Protein AF-0000000070043684 (afdb_homodimer)

Organism: NCBI:txid859350

InterPro domains:
  IPR001845 HTH ArsR-type DNA-binding domain [PF01022] (17-59)
  IPR011991 ArsR-like helix-turn-helix domain [cd00090] (8-65)
  IPR036388 Winged helix-like DNA-binding domain superfamily [G3DSA:1.10.10.10] (1-83)
  IPR036390 Winged helix DNA-binding domain superfamily [S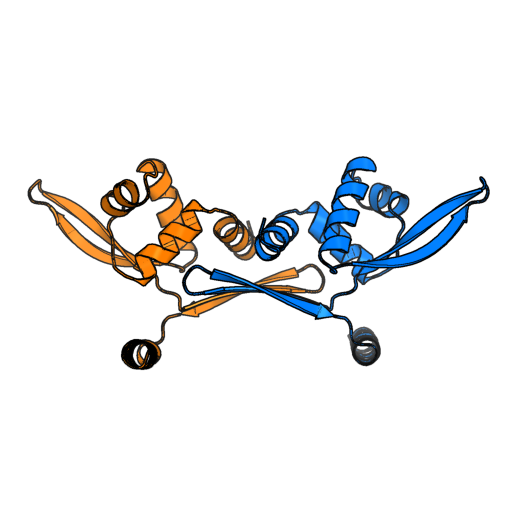SF46785] (1-75)

Foldseek 3Di:
DPLLVLVVVLVVDPLSVVLQVVLQPHKDWLVRSCVVVVNDSVVSVVSVVSCVVSVQKHWDDWDQDPVRDITTIMHGFFPDKDWDDDPRDIDIDTHGDDPVVVVVVVVVVVVD/DPLLVLVVVLVVDPLSVVLQVVLQPDKDWLVRSCVVVVNDSVVSVVSVVSCVVSVQKHWDDWDQDPVRDITTIMHGFFPDKDWDDDPRDIDIDTHGDDPVVVVVVVVVVVVD

Sequence (224 aa):
MEESEDIISVLSDEQSKEIIKVLSKTELTIQQMSNLLNIPQSTTYRKVRKLEELKIIKKTKVVRTLEGLDESYYKNWIYEIVVTFRDGVLSYTLEHVKMEDKIVRLWQKFSDMEESEDIISVLSDEQSKEIIKVLSKTELTIQQMSNLLNIPQSTTYRKVRKLEELKIIKKTKVVRTLEGLDESYYKNWIYEIVVTFRDGVLSYTLEHVKMEDKIVRLWQKFSD

pLDDT: mean 91.14, std 12.43, range [53.78, 98.75]

Nearest PDB structures (foldseek):
  2cwe-assembly1_A  TM=9.151E-01  e=3.295E-05  Pyrococcus horikoshii OT3
  2p4w-assembly1_A  TM=7.797E-01  e=1.422E-05  Pyrococcus furiosus
  4omz-assembly2_C  TM=8.179E-01  e=6.884E-04  Sinorhizobium fredii
  7p6f-assembly1_BBB  TM=8.700E-01  e=2.205E-03  Streptomyces griseus
  7p6f-assembly2_CCC-2  TM=8.454E-01  e=1.816E-03  Streptomyces griseus

Solvent-accessible surface area (backbone atoms only — not comparable to full-atom values): 12261 Å² total; per-residue (Å²): 131,59,71,44,57,52,49,48,52,41,73,66,30,67,66,50,42,49,51,48,37,54,23,66,78,42,69,40,32,59,65,54,47,12,65,75,68,71,40,60,56,71,59,37,46,55,49,49,51,52,37,38,74,69,59,41,27,42,79,76,51,74,46,70,44,96,86,69,45,78,43,56,27,30,26,43,40,48,54,32,42,39,37,38,39,41,91,69,40,73,42,68,48,76,40,56,64,48,77,71,49,53,56,52,50,57,48,48,62,72,68,106,130,59,70,43,59,53,51,48,53,42,73,66,29,66,67,50,42,49,51,48,37,54,22,65,76,41,70,42,31,57,65,56,48,13,65,74,67,69,40,59,56,70,57,37,46,54,48,51,51,52,37,36,76,71,58,42,27,40,79,75,49,74,46,70,45,96,87,70,46,78,40,56,27,30,26,44,39,48,54,33,42,40,37,35,40,40,90,69,39,72,41,66,47,76,40,56,64,47,77,70,51,53,55,52,51,56,49,49,57,68,68,99

Radius of gyration: 22.05 Å; Cα contacts (8 Å, |Δi|>4): 339; chains: 2; bounding box: 37×73×55 Å

Structure (mmCIF, N/CA/C/O backbone):
data_AF-0000000070043684-model_v1
#
loop_
_entity.id
_entity.type
_entity.pdbx_description
1 polymer 'Transcriptional regulator, ArsR family'
#
loop_
_atom_site.group_PDB
_atom_site.id
_atom_site.type_symbol
_atom_site.label_atom_id
_atom_site.label_alt_id
_atom_site.label_comp_id
_atom_site.label_asym_id
_atom_site.label_entity_id
_atom_site.label_seq_id
_atom_site.pdbx_PDB_ins_code
_atom_site.Cartn_x
_atom_site.Cartn_y
_atom_site.Cartn_z
_atom_site.occupancy
_atom_site.B_iso_or_equiv
_atom_site.auth_seq_id
_atom_site.auth_comp_id
_atom_site.auth_asym_id
_atom_site.auth_atom_id
_atom_site.pdbx_PDB_model_num
ATOM 1 N N . MET A 1 1 ? 14.828 0.345 -5.566 1 56.09 1 MET A N 1
ATOM 2 C CA . MET A 1 1 ? 13.539 0.464 -4.891 1 56.09 1 MET A CA 1
ATOM 3 C C . MET A 1 1 ? 13.492 -0.438 -3.66 1 56.09 1 MET A C 1
ATOM 5 O O . MET A 1 1 ? 14.07 -1.525 -3.658 1 56.09 1 MET A O 1
ATOM 9 N N . GLU A 1 2 ? 13.195 0.174 -2.498 1 78.5 2 GLU A N 1
ATOM 10 C CA . GLU A 1 2 ? 13.141 -0.636 -1.285 1 78.5 2 GLU A CA 1
ATOM 11 C C . GLU A 1 2 ? 12.008 -1.658 -1.357 1 78.5 2 GLU A C 1
ATOM 13 O O . GLU A 1 2 ? 10.969 -1.397 -1.965 1 78.5 2 GLU A O 1
ATOM 18 N N . GLU A 1 3 ? 12.258 -2.906 -1.077 1 86.94 3 GLU A N 1
ATOM 19 C CA . GLU A 1 3 ? 11.32 -4.02 -1.11 1 86.94 3 GLU A CA 1
ATOM 20 C C . GLU A 1 3 ? 9.938 -3.588 -0.619 1 86.94 3 GLU A C 1
ATOM 22 O O . GLU A 1 3 ? 8.914 -4.047 -1.135 1 86.94 3 GLU A O 1
ATOM 27 N N . SER A 1 4 ? 9.953 -2.709 0.224 1 89.31 4 SER A N 1
ATOM 28 C CA . SER A 1 4 ? 8.672 -2.264 0.765 1 89.31 4 SER A CA 1
ATOM 29 C C . SER A 1 4 ? 7.887 -1.457 -0.263 1 89.31 4 SER A C 1
ATOM 31 O O . SER A 1 4 ? 6.66 -1.555 -0.33 1 89.31 4 SER A O 1
ATOM 33 N N . GLU A 1 5 ? 8.578 -0.692 -1.025 1 91.69 5 GLU A N 1
ATOM 34 C CA . GLU A 1 5 ? 7.918 0.064 -2.084 1 91.69 5 GLU A CA 1
ATOM 35 C C . GLU A 1 5 ? 7.367 -0.864 -3.164 1 91.69 5 GLU A C 1
ATOM 37 O O . GLU A 1 5 ? 6.309 -0.597 -3.738 1 91.69 5 GLU A O 1
ATOM 42 N N . ASP A 1 6 ? 8.086 -1.904 -3.326 1 94.19 6 ASP A N 1
ATOM 43 C CA . ASP A 1 6 ? 7.641 -2.893 -4.301 1 94.19 6 ASP A CA 1
ATOM 44 C C . ASP A 1 6 ? 6.352 -3.572 -3.844 1 94.19 6 ASP A C 1
ATOM 46 O O . ASP A 1 6 ? 5.469 -3.857 -4.656 1 94.19 6 ASP A O 1
ATOM 50 N N . ILE A 1 7 ? 6.223 -3.758 -2.59 1 96.88 7 ILE A N 1
ATOM 51 C CA . ILE A 1 7 ? 5.035 -4.402 -2.035 1 96.88 7 ILE A CA 1
ATOM 52 C C . ILE A 1 7 ? 3.822 -3.494 -2.217 1 96.88 7 ILE A C 1
ATOM 54 O O . ILE A 1 7 ? 2.74 -3.959 -2.584 1 96.88 7 ILE A O 1
ATOM 58 N N . ILE A 1 8 ? 4.035 -2.242 -1.991 1 96.31 8 ILE A N 1
ATOM 59 C CA . ILE A 1 8 ? 2.955 -1.278 -2.172 1 96.31 8 ILE A CA 1
ATOM 60 C C . ILE A 1 8 ? 2.521 -1.259 -3.637 1 96.31 8 ILE A C 1
ATOM 62 O O . ILE A 1 8 ? 1.326 -1.182 -3.934 1 96.31 8 ILE A O 1
ATOM 66 N N . SER A 1 9 ? 3.477 -1.31 -4.465 1 95.06 9 SER A N 1
ATOM 67 C CA . SER A 1 9 ? 3.184 -1.345 -5.895 1 95.06 9 SER A CA 1
ATOM 68 C C . SER A 1 9 ? 2.328 -2.555 -6.254 1 95.06 9 SER A C 1
ATOM 70 O O . SER A 1 9 ? 1.386 -2.445 -7.039 1 95.06 9 SER A O 1
ATOM 72 N N . VAL A 1 10 ? 2.656 -3.625 -5.711 1 96.75 10 VAL A N 1
ATOM 73 C CA . VAL A 1 10 ? 1.92 -4.863 -5.941 1 96.75 10 VAL A CA 1
ATOM 74 C C . VAL A 1 10 ? 0.493 -4.723 -5.418 1 96.75 10 VAL A C 1
ATOM 76 O O . VAL A 1 10 ? -0.467 -5.07 -6.105 1 96.75 10 VAL A O 1
ATOM 79 N N . LEU A 1 11 ? 0.334 -4.156 -4.277 1 96.31 11 LEU A N 1
ATOM 80 C CA . LEU A 1 11 ? -0.967 -4.051 -3.627 1 96.31 11 LEU A CA 1
ATOM 81 C C . LEU A 1 11 ? -1.821 -2.977 -4.293 1 96.31 11 LEU A C 1
ATOM 83 O O . LEU A 1 11 ? -3.039 -2.941 -4.102 1 96.31 11 LEU A O 1
ATOM 87 N N . SER A 1 12 ? -1.194 -2.119 -5.027 1 95.06 12 SER A N 1
ATOM 88 C CA . SER A 1 12 ? -1.931 -1.091 -5.754 1 95.06 12 SER A CA 1
ATOM 89 C C . SER A 1 12 ? -2.352 -1.583 -7.133 1 95.06 12 SER A C 1
ATOM 91 O O . SER A 1 12 ? -3.127 -0.919 -7.824 1 95.06 12 SER A O 1
ATOM 93 N N . ASP A 1 13 ? -1.86 -2.693 -7.5 1 96.12 13 ASP A N 1
ATOM 94 C CA . ASP A 1 13 ? -2.111 -3.246 -8.828 1 96.12 13 ASP A CA 1
ATOM 95 C C . ASP A 1 13 ? -3.217 -4.301 -8.781 1 96.12 13 ASP A C 1
ATOM 97 O O . ASP A 1 13 ? -3.031 -5.379 -8.211 1 96.12 13 ASP A O 1
ATOM 101 N N . GLU A 1 14 ? -4.32 -3.98 -9.422 1 95.62 14 GLU A N 1
ATOM 102 C CA . GLU A 1 14 ? -5.48 -4.863 -9.391 1 95.62 14 GLU A CA 1
ATOM 103 C C . GLU A 1 14 ? -5.16 -6.227 -9.984 1 95.62 14 GLU A C 1
ATOM 105 O O . GLU A 1 14 ? -5.574 -7.258 -9.453 1 95.62 14 GLU A O 1
ATOM 110 N N . GLN A 1 15 ? -4.453 -6.227 -11.031 1 97.94 15 GLN A N 1
ATOM 111 C CA . GLN A 1 15 ? -4.102 -7.488 -11.672 1 97.94 15 GLN A CA 1
ATOM 112 C C . GLN A 1 15 ? -3.234 -8.352 -10.758 1 97.94 15 GLN A C 1
ATOM 114 O O . GLN A 1 15 ? -3.443 -9.562 -10.664 1 97.94 15 GLN A O 1
ATOM 119 N N . SER A 1 16 ? -2.244 -7.738 -10.086 1 97.88 16 SER A N 1
ATOM 120 C CA . SER A 1 16 ? -1.417 -8.461 -9.125 1 97.88 16 SER A CA 1
ATOM 121 C C . SER A 1 16 ? -2.264 -9.062 -8.008 1 97.88 16 SER A C 1
ATOM 123 O O . SER A 1 16 ? -2.08 -10.219 -7.633 1 97.88 16 SER A O 1
ATOM 125 N N . LYS A 1 17 ? -3.156 -8.281 -7.551 1 97.06 17 LYS A N 1
ATOM 126 C CA . LYS A 1 17 ? -4.031 -8.758 -6.48 1 97.06 17 LYS A CA 1
ATOM 127 C C . LYS A 1 17 ? -4.871 -9.945 -6.941 1 97.06 17 LYS A C 1
ATOM 129 O O . LYS A 1 17 ? -5.047 -10.906 -6.199 1 97.06 17 LYS A O 1
ATOM 134 N N . GLU A 1 18 ? -5.375 -9.852 -8.086 1 97.5 18 GLU A N 1
ATOM 135 C CA . GLU A 1 18 ? -6.184 -10.938 -8.633 1 97.5 18 GLU A CA 1
ATOM 136 C C . GLU A 1 18 ? -5.352 -12.203 -8.82 1 97.5 18 GLU A C 1
ATOM 138 O O . GLU A 1 18 ? -5.832 -13.305 -8.562 1 97.5 18 GLU A O 1
ATOM 143 N N . ILE A 1 19 ? -4.152 -12.016 -9.305 1 98.5 19 ILE A N 1
ATOM 144 C CA . ILE A 1 19 ? -3.258 -13.156 -9.484 1 98.5 19 ILE A CA 1
ATOM 145 C C . ILE A 1 19 ? -3.014 -13.836 -8.141 1 98.5 19 ILE A C 1
ATOM 147 O O . ILE A 1 19 ? -3.109 -15.062 -8.031 1 98.5 19 ILE A O 1
ATOM 151 N N . ILE A 1 20 ? -2.697 -13.078 -7.188 1 98 20 ILE A N 1
ATOM 152 C CA . ILE A 1 20 ? -2.467 -13.633 -5.859 1 98 20 ILE A CA 1
ATOM 153 C C . ILE A 1 20 ? -3.705 -14.398 -5.395 1 98 20 ILE A C 1
ATOM 155 O O . ILE A 1 20 ? -3.598 -15.508 -4.875 1 98 20 ILE A O 1
ATOM 159 N N . LYS A 1 21 ? -4.844 -13.789 -5.605 1 96.75 21 LYS A N 1
ATOM 160 C CA . LYS A 1 21 ? -6.109 -14.383 -5.176 1 96.75 21 LYS A CA 1
ATOM 161 C C . LYS A 1 21 ? -6.34 -15.734 -5.844 1 96.75 21 LYS A C 1
ATOM 163 O O . LYS A 1 21 ? -6.656 -16.719 -5.172 1 96.75 21 LYS A O 1
ATOM 168 N N . VAL A 1 22 ? -6.199 -15.82 -7.055 1 97 22 VAL A N 1
ATOM 169 C CA . VAL A 1 22 ? -6.473 -17.062 -7.777 1 97 22 VAL A CA 1
ATOM 170 C C . VAL A 1 22 ? -5.449 -18.125 -7.387 1 97 22 VAL A C 1
ATOM 172 O O . VAL A 1 22 ? -5.789 -19.297 -7.258 1 97 22 VAL A O 1
ATOM 175 N N . LEU A 1 23 ? -4.188 -17.75 -7.164 1 97.38 23 LEU A N 1
ATOM 176 C CA . LEU A 1 23 ? -3.135 -18.688 -6.809 1 97.38 23 LEU A CA 1
ATOM 177 C C . LEU A 1 23 ? -3.305 -19.188 -5.371 1 97.38 23 LEU A C 1
ATOM 179 O O . LEU A 1 23 ? -2.67 -20.156 -4.965 1 97.38 23 LEU A O 1
ATOM 183 N N . SER A 1 24 ? -4.078 -18.438 -4.582 1 94.56 24 SER A N 1
ATOM 184 C CA . SER A 1 24 ? -4.387 -18.891 -3.232 1 94.56 24 SER A CA 1
ATOM 185 C C . SER A 1 24 ? -5.297 -20.125 -3.26 1 94.56 24 SER A C 1
ATOM 187 O O . SER A 1 24 ? -5.336 -20.891 -2.299 1 94.56 24 SER A O 1
ATOM 189 N N . LYS A 1 25 ? -6 -20.312 -4.316 1 93.62 25 LYS A N 1
ATOM 190 C CA . LYS A 1 25 ? -6.965 -21.406 -4.43 1 93.62 25 LYS A CA 1
ATOM 191 C C . LYS A 1 25 ? -6.367 -22.578 -5.191 1 93.62 25 LYS A C 1
ATOM 193 O O . LYS A 1 25 ? -6.695 -23.734 -4.906 1 93.62 25 LYS A O 1
ATOM 198 N N . THR A 1 26 ? -5.555 -22.328 -6.184 1 95.5 26 THR A N 1
ATOM 199 C CA . THR A 1 26 ? -4.988 -23.375 -7.023 1 95.5 26 THR A CA 1
ATOM 200 C C . THR A 1 26 ? -3.656 -22.938 -7.617 1 95.5 26 THR A C 1
ATOM 202 O O . THR A 1 26 ? -3.301 -21.75 -7.547 1 95.5 26 THR A O 1
ATOM 205 N N . GLU A 1 27 ? -2.822 -23.906 -8 1 98.06 27 GLU A N 1
ATOM 206 C CA . GLU A 1 27 ? -1.614 -23.578 -8.75 1 98.06 27 GLU A CA 1
ATOM 207 C C . GLU A 1 27 ? -1.914 -23.406 -10.234 1 98.06 27 GLU A C 1
ATOM 209 O O . GLU A 1 27 ? -2.752 -24.109 -10.797 1 98.06 27 GLU A O 1
ATOM 214 N N . LEU A 1 28 ? -1.291 -22.484 -10.891 1 98.5 28 LEU A N 1
ATOM 215 C CA . LEU A 1 28 ? -1.545 -22.188 -12.297 1 98.5 28 LEU A CA 1
ATOM 216 C C . LEU A 1 28 ? -0.252 -21.812 -13.016 1 98.5 28 LEU A C 1
ATOM 218 O O . LEU A 1 28 ? 0.7 -21.344 -12.391 1 98.5 28 LEU A O 1
ATOM 222 N N . THR A 1 29 ? -0.22 -22.109 -14.336 1 98.5 29 THR A N 1
ATOM 223 C CA . THR A 1 29 ? 0.852 -21.609 -15.188 1 98.5 29 THR A CA 1
ATOM 224 C C . THR A 1 29 ? 0.585 -20.172 -15.602 1 98.5 29 THR A C 1
ATOM 226 O O . THR A 1 29 ? -0.519 -19.656 -15.406 1 98.5 29 THR A O 1
ATOM 229 N N . ILE A 1 30 ? 1.592 -19.547 -16.156 1 98.5 30 ILE A N 1
ATOM 230 C CA . ILE A 1 30 ? 1.449 -18.188 -16.672 1 98.5 30 ILE A CA 1
ATOM 231 C C . ILE A 1 30 ? 0.346 -18.156 -17.719 1 98.5 30 ILE A C 1
ATOM 233 O O . ILE A 1 30 ? -0.491 -17.25 -17.719 1 98.5 30 ILE A O 1
ATOM 237 N N . GLN A 1 31 ? 0.319 -19.141 -18.516 1 97.62 31 GLN A N 1
ATOM 238 C CA . GLN A 1 31 ? -0.679 -19.188 -19.594 1 97.62 31 GLN A CA 1
ATOM 239 C C . GLN A 1 31 ? -2.088 -19.312 -19.016 1 97.62 31 GLN A C 1
ATOM 241 O O . GLN A 1 31 ? -3.004 -18.625 -19.453 1 97.62 31 GLN A O 1
ATOM 246 N N . GLN A 1 32 ? -2.254 -20.141 -18.125 1 98.31 32 GLN A N 1
ATOM 247 C CA . GLN A 1 32 ? -3.555 -20.344 -17.484 1 98.31 32 GLN A CA 1
ATOM 248 C C . GLN A 1 32 ? -4.02 -19.078 -16.781 1 98.31 32 GLN A C 1
ATOM 250 O O . GLN A 1 32 ? -5.191 -18.703 -16.875 1 98.31 32 GLN A O 1
ATOM 255 N N . MET A 1 33 ? -3.121 -18.406 -16.094 1 98.62 33 MET A N 1
ATOM 256 C CA . MET A 1 33 ? -3.453 -17.141 -15.422 1 98.62 33 MET A CA 1
ATOM 257 C C . MET A 1 33 ? -3.869 -16.078 -16.438 1 98.62 33 MET A C 1
ATOM 259 O O . MET A 1 33 ? -4.859 -15.383 -16.234 1 98.62 33 MET A O 1
ATOM 263 N N . SER A 1 34 ? -3.098 -16.016 -17.453 1 98.75 34 SER A N 1
ATOM 264 C CA . SER A 1 34 ? -3.373 -15.047 -18.5 1 98.75 34 SER A CA 1
ATOM 265 C C . SER A 1 34 ? -4.781 -15.219 -19.062 1 98.75 34 SER A C 1
ATOM 267 O O . SER A 1 34 ? -5.539 -14.258 -19.172 1 98.75 34 SER A O 1
ATOM 269 N N . ASN A 1 35 ? -5.148 -16.406 -19.391 1 98.44 35 ASN A N 1
ATOM 270 C CA . ASN A 1 35 ? -6.457 -16.719 -19.953 1 98.44 35 ASN A CA 1
ATOM 271 C C . ASN A 1 35 ? -7.574 -16.484 -18.938 1 98.44 35 ASN A C 1
ATOM 273 O O . ASN A 1 35 ? -8.594 -15.875 -19.25 1 98.44 35 ASN A O 1
ATOM 277 N N . LEU A 1 36 ? -7.34 -16.922 -17.766 1 98.31 36 LEU A N 1
ATOM 278 C CA . LEU A 1 36 ? -8.352 -16.875 -16.719 1 98.31 36 LEU A CA 1
ATOM 279 C C . LEU A 1 36 ? -8.68 -15.43 -16.344 1 98.31 36 LEU A C 1
ATOM 281 O O . LEU A 1 36 ? -9.844 -15.094 -16.109 1 98.31 36 LEU A O 1
ATOM 285 N N . LEU A 1 37 ? -7.648 -14.562 -16.281 1 98.38 37 LEU A N 1
ATOM 286 C CA . LEU A 1 37 ? -7.816 -13.203 -15.781 1 98.38 37 LEU A CA 1
ATOM 287 C C . LEU A 1 37 ? -7.883 -12.211 -16.938 1 98.38 37 LEU A C 1
ATOM 289 O O . LEU A 1 37 ? -8.102 -11.016 -16.719 1 98.38 37 LEU A O 1
ATOM 293 N N . ASN A 1 38 ? -7.711 -12.688 -18.141 1 98.5 38 ASN A N 1
ATOM 294 C CA . ASN A 1 38 ? -7.719 -11.852 -19.328 1 98.5 38 ASN A CA 1
ATOM 295 C C . ASN A 1 38 ? -6.652 -10.758 -19.266 1 98.5 38 ASN A C 1
ATOM 297 O O . ASN A 1 38 ? -6.949 -9.578 -19.469 1 98.5 38 ASN A O 1
ATOM 301 N N . ILE A 1 39 ? -5.488 -11.141 -18.875 1 98.38 39 ILE A N 1
ATOM 302 C CA . ILE A 1 39 ? -4.277 -10.328 -18.844 1 98.38 39 ILE A CA 1
ATOM 303 C C . ILE A 1 39 ? -3.285 -10.836 -19.891 1 98.38 39 ILE A C 1
ATOM 305 O O . ILE A 1 39 ? -3.012 -12.039 -19.969 1 98.38 39 ILE A O 1
ATOM 309 N N . PRO A 1 40 ? -2.777 -9.938 -20.75 1 98.62 40 PRO A N 1
ATOM 310 C CA . PRO A 1 40 ? -1.792 -10.414 -21.734 1 98.62 40 PRO A CA 1
ATOM 311 C C . PRO A 1 40 ? -0.668 -11.219 -21.078 1 98.62 40 PRO A C 1
ATOM 313 O O . PRO A 1 40 ? -0.216 -10.891 -19.984 1 98.62 40 PRO A O 1
ATOM 316 N N . GLN A 1 41 ? -0.209 -12.211 -21.828 1 98.06 41 GLN A N 1
ATOM 317 C CA . GLN A 1 41 ? 0.778 -13.148 -21.297 1 98.06 41 GLN A CA 1
ATOM 318 C C . GLN A 1 41 ? 2.047 -12.422 -20.859 1 98.06 41 GLN A C 1
ATOM 320 O O . GLN A 1 41 ? 2.633 -12.758 -19.828 1 98.06 41 GLN A O 1
ATOM 325 N N . SER A 1 42 ? 2.504 -11.508 -21.625 1 98.5 42 SER A N 1
ATOM 326 C CA . SER A 1 42 ? 3.719 -10.773 -21.281 1 98.5 42 SER A CA 1
ATOM 327 C C . SER A 1 42 ? 3.555 -10.016 -19.969 1 98.5 42 SER A C 1
ATOM 329 O O . SER A 1 42 ? 4.473 -9.984 -19.141 1 98.5 42 SER A O 1
ATOM 331 N N . THR A 1 43 ? 2.416 -9.43 -19.797 1 98.56 43 THR A N 1
ATOM 332 C CA . THR A 1 43 ? 2.104 -8.719 -18.562 1 98.56 43 THR A CA 1
ATOM 333 C C . THR A 1 43 ? 2.012 -9.688 -17.391 1 98.56 43 THR A C 1
ATOM 335 O O . THR A 1 43 ? 2.549 -9.414 -16.312 1 98.56 43 THR A O 1
ATOM 338 N N . THR A 1 44 ? 1.347 -10.766 -17.688 1 98.75 44 THR A N 1
ATOM 339 C CA . THR A 1 44 ? 1.229 -11.797 -16.656 1 98.75 44 THR A CA 1
ATOM 340 C C . THR A 1 44 ? 2.607 -12.266 -16.203 1 98.75 44 THR A C 1
ATOM 342 O O . THR A 1 44 ? 2.857 -12.414 -15.008 1 98.75 44 THR A O 1
ATOM 345 N N . TYR A 1 45 ? 3.457 -12.422 -17.141 1 98.5 45 TYR A N 1
ATOM 346 C CA . TYR A 1 45 ? 4.812 -12.867 -16.844 1 98.5 45 TYR A CA 1
ATOM 347 C C . TYR A 1 45 ? 5.527 -11.875 -15.938 1 98.5 45 TYR A C 1
ATOM 349 O O . TYR A 1 45 ? 6.117 -12.266 -14.922 1 98.5 45 TYR A O 1
ATOM 357 N N . ARG A 1 46 ? 5.457 -10.672 -16.312 1 98.56 46 ARG A N 1
ATOM 358 C CA . ARG A 1 46 ? 6.125 -9.633 -15.539 1 98.56 46 ARG A CA 1
ATOM 359 C C . ARG A 1 46 ? 5.574 -9.578 -14.117 1 98.56 46 ARG A C 1
ATOM 361 O O . ARG A 1 46 ? 6.336 -9.453 -13.156 1 98.56 46 ARG A O 1
ATOM 368 N N . LYS A 1 47 ? 4.336 -9.672 -13.992 1 98.69 47 LYS A N 1
ATOM 369 C CA . LYS A 1 47 ? 3.707 -9.594 -12.68 1 98.69 47 LYS A CA 1
ATOM 370 C C . LYS A 1 47 ? 4.047 -10.82 -11.836 1 98.69 47 LYS A C 1
ATOM 372 O O . LYS A 1 47 ? 4.355 -10.695 -10.648 1 98.69 47 LYS A O 1
ATOM 377 N N . VAL A 1 48 ? 4.035 -11.953 -12.438 1 98.62 48 VAL A N 1
ATOM 378 C CA . VAL A 1 48 ? 4.359 -13.195 -11.742 1 98.62 48 VAL A CA 1
ATOM 379 C C . VAL A 1 48 ? 5.812 -13.156 -11.273 1 98.62 48 VAL A C 1
ATOM 381 O O . VAL A 1 48 ? 6.117 -13.523 -10.141 1 98.62 48 VAL A O 1
ATOM 384 N N . ARG A 1 49 ? 6.621 -12.742 -12.133 1 98.19 49 ARG A N 1
ATOM 385 C CA . ARG A 1 49 ? 8.031 -12.633 -11.766 1 98.19 49 ARG A CA 1
ATOM 386 C C . ARG A 1 49 ? 8.219 -11.711 -10.57 1 98.19 49 ARG A C 1
ATOM 388 O O . ARG A 1 49 ? 8.961 -12.031 -9.641 1 98.19 49 ARG A O 1
ATOM 395 N N . LYS A 1 50 ? 7.598 -10.57 -10.586 1 98.06 50 LYS A N 1
ATOM 396 C CA . LYS A 1 50 ? 7.684 -9.625 -9.477 1 98.06 50 LYS A CA 1
ATOM 397 C C . LYS A 1 50 ? 7.156 -10.242 -8.18 1 98.06 50 LYS A C 1
ATOM 399 O O . LYS A 1 50 ? 7.785 -10.117 -7.129 1 98.06 50 LYS A O 1
ATOM 404 N N . LEU A 1 51 ? 6.023 -10.875 -8.25 1 98.31 51 LEU A N 1
ATOM 405 C CA . LEU A 1 51 ? 5.422 -11.531 -7.09 1 98.31 51 LEU A CA 1
ATOM 406 C C . LEU A 1 51 ? 6.348 -12.602 -6.535 1 98.31 51 LEU A C 1
ATOM 408 O O . LEU A 1 51 ? 6.461 -12.758 -5.316 1 98.31 51 LEU A O 1
ATOM 412 N N . GLU A 1 52 ? 6.961 -13.352 -7.418 1 98 52 GLU A N 1
ATOM 413 C CA . GLU A 1 52 ? 7.895 -14.398 -7.004 1 98 52 GLU A CA 1
ATOM 414 C C . GLU A 1 52 ? 9.125 -13.805 -6.332 1 98 52 GLU A C 1
ATOM 416 O O . GLU A 1 52 ? 9.578 -14.305 -5.301 1 98 52 GLU A O 1
ATOM 421 N N . GLU A 1 53 ? 9.656 -12.734 -6.91 1 97.25 53 GLU A N 1
ATOM 422 C CA . GLU A 1 53 ? 10.812 -12.047 -6.344 1 97.25 53 GLU A CA 1
ATOM 423 C C . GLU A 1 53 ? 10.523 -11.539 -4.934 1 97.25 53 GLU A C 1
ATOM 425 O O . GLU A 1 53 ? 11.406 -11.539 -4.074 1 97.25 53 GLU A O 1
ATOM 430 N N . LEU A 1 54 ? 9.289 -11.148 -4.746 1 97.19 54 LEU A N 1
ATOM 431 C CA . LEU A 1 54 ? 8.875 -10.609 -3.455 1 97.19 54 LEU A CA 1
ATOM 432 C C . LEU A 1 54 ? 8.469 -11.734 -2.506 1 97.19 54 LEU A C 1
ATOM 434 O O . LEU A 1 54 ? 8.016 -11.469 -1.388 1 97.19 54 LEU A O 1
ATOM 438 N N . LYS A 1 55 ? 8.555 -12.977 -2.943 1 96.62 55 LYS A N 1
ATOM 439 C CA . LYS A 1 55 ? 8.281 -14.18 -2.164 1 96.62 55 LYS A CA 1
ATOM 440 C C . LYS A 1 55 ? 6.805 -14.258 -1.784 1 96.62 55 LYS A C 1
ATOM 442 O O . LYS A 1 55 ? 6.461 -14.742 -0.706 1 96.62 55 LYS A O 1
ATOM 447 N N . ILE A 1 56 ? 6.012 -13.695 -2.594 1 97.5 56 ILE A N 1
ATOM 448 C CA . ILE A 1 56 ? 4.57 -13.75 -2.391 1 97.5 56 ILE A CA 1
ATOM 449 C C . ILE A 1 56 ? 4.012 -15.047 -2.977 1 97.5 56 ILE A C 1
ATOM 451 O O . ILE A 1 56 ? 3.135 -15.672 -2.381 1 97.5 56 ILE A O 1
ATOM 455 N N . ILE A 1 57 ? 4.523 -15.375 -4.098 1 98.06 57 ILE A N 1
ATOM 456 C CA . ILE A 1 57 ? 4.184 -16.656 -4.715 1 98.06 57 ILE A CA 1
ATOM 457 C C . ILE A 1 57 ? 5.457 -17.469 -4.953 1 98.06 57 ILE A C 1
ATOM 459 O O . ILE A 1 57 ? 6.566 -16.938 -4.828 1 98.06 57 ILE A O 1
ATOM 463 N N . LYS A 1 58 ? 5.273 -18.734 -5.273 1 97.69 58 LYS A N 1
ATOM 464 C CA . LYS A 1 58 ? 6.43 -19.594 -5.543 1 97.69 58 LYS A CA 1
ATOM 465 C C . LYS A 1 58 ? 6.129 -20.594 -6.652 1 97.69 58 LYS A C 1
ATOM 467 O O . LYS A 1 58 ? 4.977 -21 -6.832 1 97.69 58 LYS A O 1
ATOM 472 N N . LYS A 1 59 ? 7.156 -20.922 -7.34 1 97.88 59 LYS A N 1
ATOM 473 C CA . LYS A 1 59 ? 7.066 -22 -8.32 1 97.88 59 LYS A CA 1
ATOM 474 C C . LYS A 1 59 ? 6.91 -23.359 -7.637 1 97.88 59 LYS A C 1
ATOM 476 O O . LYS A 1 59 ? 7.656 -23.672 -6.707 1 97.88 59 LYS A O 1
ATOM 481 N N . THR A 1 60 ? 5.984 -24.156 -8.023 1 97.25 60 THR A N 1
ATOM 482 C CA . THR A 1 60 ? 5.699 -25.406 -7.34 1 97.25 60 THR A CA 1
ATOM 483 C C . THR A 1 60 ? 6.195 -26.594 -8.156 1 97.25 60 THR A C 1
ATOM 485 O O . THR A 1 60 ? 6.668 -27.578 -7.594 1 97.25 60 THR A O 1
ATOM 488 N N . LYS A 1 61 ? 6.102 -26.578 -9.453 1 97.5 61 LYS A N 1
ATOM 489 C CA . LYS A 1 61 ? 6.527 -27.672 -10.328 1 97.5 61 LYS A CA 1
ATOM 490 C C . LYS A 1 61 ? 6.664 -27.203 -11.773 1 97.5 61 LYS A C 1
ATOM 492 O O . LYS A 1 61 ? 6.219 -26.109 -12.117 1 97.5 61 LYS A O 1
ATOM 497 N N . VAL A 1 62 ? 7.379 -28.047 -12.539 1 97.56 62 VAL A N 1
ATOM 498 C CA . VAL A 1 62 ? 7.516 -27.844 -13.977 1 97.56 62 VAL A CA 1
ATOM 499 C C . VAL A 1 62 ? 6.98 -29.062 -14.727 1 97.56 62 VAL A C 1
ATOM 501 O O . VAL A 1 62 ? 7.355 -30.203 -14.422 1 97.56 62 VAL A O 1
ATOM 504 N N . VAL A 1 63 ? 6.098 -28.812 -15.641 1 96.88 63 VAL A N 1
ATOM 505 C CA . VAL A 1 63 ? 5.492 -29.906 -16.391 1 96.88 63 VAL A CA 1
ATOM 506 C C . VAL A 1 63 ? 5.816 -29.766 -17.875 1 96.88 63 VAL A C 1
ATOM 508 O O . VAL A 1 63 ? 5.664 -28.672 -18.438 1 96.88 63 VAL A O 1
ATOM 511 N N . ARG A 1 64 ? 6.27 -30.844 -18.438 1 96.12 64 ARG A N 1
ATOM 512 C CA . ARG A 1 64 ? 6.551 -30.844 -19.859 1 96.12 64 ARG A CA 1
ATOM 513 C C . ARG A 1 64 ? 5.277 -31.047 -20.672 1 96.12 64 ARG A C 1
ATOM 515 O O . ARG A 1 64 ? 4.547 -32.031 -20.453 1 96.12 64 ARG A O 1
ATOM 522 N N . THR A 1 65 ? 4.977 -30.125 -21.594 1 92.56 65 THR A N 1
ATOM 523 C CA . THR A 1 65 ? 3.789 -30.266 -22.422 1 92.56 65 THR A CA 1
ATOM 524 C C . THR A 1 65 ? 3.998 -31.328 -23.5 1 92.56 65 THR A C 1
ATOM 526 O O . THR A 1 65 ? 5.094 -31.875 -23.625 1 92.56 65 THR A O 1
ATOM 529 N N . LEU A 1 66 ? 2.893 -31.703 -24.203 1 91.88 66 LEU A N 1
ATOM 530 C CA . LEU A 1 66 ? 2.975 -32.688 -25.281 1 91.88 66 LEU A CA 1
ATOM 531 C C . LEU A 1 66 ? 3.885 -32.188 -26.391 1 91.88 66 LEU A C 1
ATOM 533 O O . LEU A 1 66 ? 4.477 -32.969 -27.125 1 91.88 66 LEU A O 1
ATOM 537 N N . GLU A 1 67 ? 4.02 -30.891 -26.547 1 92.69 67 GLU A N 1
ATOM 538 C CA . GLU A 1 67 ? 4.867 -30.25 -27.562 1 92.69 67 GLU A CA 1
ATOM 539 C C . GLU A 1 67 ? 6.316 -30.188 -27.094 1 92.69 67 GLU A C 1
ATOM 541 O O . GLU A 1 67 ? 7.176 -29.656 -27.812 1 92.69 67 GLU A O 1
ATOM 546 N N . GLY A 1 68 ? 6.578 -30.719 -25.922 1 92.88 68 GLY A N 1
ATOM 547 C CA . GLY A 1 68 ? 7.941 -30.766 -25.422 1 92.88 68 GLY A CA 1
ATOM 548 C C . GLY A 1 68 ? 8.359 -29.469 -24.734 1 92.88 68 GLY A C 1
ATOM 549 O O . GLY A 1 68 ? 9.555 -29.234 -24.531 1 92.88 68 GLY A O 1
ATOM 550 N N . LEU A 1 69 ? 7.363 -28.609 -24.5 1 92.69 69 LEU A N 1
ATOM 551 C CA . LEU A 1 69 ? 7.656 -27.344 -23.844 1 92.69 69 LEU A CA 1
ATOM 552 C C . LEU A 1 69 ? 7.473 -27.484 -22.328 1 92.69 69 LEU A C 1
ATOM 554 O O . LEU A 1 69 ? 6.539 -28.141 -21.875 1 92.69 69 LEU A O 1
ATOM 558 N N . ASP A 1 70 ? 8.477 -26.953 -21.562 1 96.19 70 ASP A N 1
ATOM 559 C CA . ASP A 1 70 ? 8.359 -26.938 -20.109 1 96.19 70 ASP A CA 1
ATOM 560 C C . ASP A 1 70 ? 7.48 -25.781 -19.641 1 96.19 70 ASP A C 1
ATOM 562 O O . ASP A 1 70 ? 7.652 -24.641 -20.078 1 96.19 70 ASP A O 1
ATOM 566 N N . GLU A 1 71 ? 6.516 -26.125 -18.797 1 96.5 71 GLU A N 1
ATOM 567 C CA . GLU A 1 71 ? 5.672 -25.094 -18.219 1 96.5 71 GLU A CA 1
ATOM 568 C C . GLU A 1 71 ? 5.762 -25.078 -16.703 1 96.5 71 GLU A C 1
ATOM 570 O O . GLU A 1 71 ? 5.629 -26.125 -16.062 1 96.5 71 GLU A O 1
ATOM 575 N N . SER A 1 72 ? 5.926 -23.906 -16.141 1 98.19 72 SER A N 1
ATOM 576 C CA . SER A 1 72 ? 6.027 -23.766 -14.688 1 98.19 72 SER A CA 1
ATOM 577 C C . SER A 1 72 ? 4.668 -23.453 -14.07 1 98.19 72 SER A C 1
ATOM 579 O O . SER A 1 72 ? 3.902 -22.656 -14.617 1 98.19 72 SER A O 1
ATOM 581 N N . TYR A 1 73 ? 4.465 -24.109 -12.938 1 98.69 73 TYR A N 1
ATOM 582 C CA . TYR A 1 73 ? 3.273 -23.812 -12.148 1 98.69 73 TYR A CA 1
ATOM 583 C C . TYR A 1 73 ? 3.631 -23.016 -10.898 1 98.69 73 TYR A C 1
ATOM 585 O O . TYR A 1 73 ? 4.684 -23.234 -10.297 1 98.69 73 TYR A O 1
ATOM 593 N N . TYR A 1 74 ? 2.691 -22.094 -10.562 1 98.62 74 TYR A N 1
ATOM 594 C CA . TYR A 1 74 ? 2.9 -21.219 -9.414 1 98.62 74 TYR A CA 1
ATOM 595 C C . TYR A 1 74 ? 1.733 -21.297 -8.438 1 98.62 74 TYR A C 1
ATOM 597 O O . TYR A 1 74 ? 0.598 -21.562 -8.836 1 98.62 74 TYR A O 1
ATOM 605 N N . LYS A 1 75 ? 2.031 -20.984 -7.18 1 97.69 75 LYS A N 1
ATOM 606 C CA . LYS A 1 75 ? 1.018 -20.938 -6.129 1 97.69 75 LYS A CA 1
ATOM 607 C C . LYS A 1 75 ? 1.322 -19.812 -5.133 1 97.69 75 LYS A C 1
ATOM 609 O O . LYS A 1 75 ? 2.482 -19.453 -4.945 1 97.69 75 LYS A O 1
ATOM 614 N N . ASN A 1 76 ? 0.244 -19.375 -4.594 1 96.69 76 ASN A N 1
ATOM 615 C CA . ASN A 1 76 ? 0.42 -18.422 -3.502 1 96.69 76 ASN A CA 1
ATOM 616 C C . ASN A 1 76 ? 1.212 -19.031 -2.348 1 96.69 76 ASN A C 1
ATOM 618 O O . ASN A 1 76 ? 0.984 -20.188 -1.973 1 96.69 76 ASN A O 1
ATOM 622 N N . TRP A 1 77 ? 2.068 -18.25 -1.787 1 94.88 77 TRP A N 1
ATOM 623 C CA . TRP A 1 77 ? 2.975 -18.75 -0.757 1 94.88 77 TRP A CA 1
ATOM 624 C C . TRP A 1 77 ? 2.738 -18.031 0.569 1 94.88 77 TRP A C 1
ATOM 626 O O . TRP A 1 77 ? 3.426 -18.312 1.558 1 94.88 77 TRP A O 1
ATOM 636 N N . ILE A 1 78 ? 1.767 -17.109 0.624 1 95.31 78 ILE A N 1
ATOM 637 C CA . ILE A 1 78 ? 1.606 -16.266 1.811 1 95.31 78 ILE A CA 1
ATOM 638 C C . ILE A 1 78 ? 0.178 -16.391 2.338 1 95.31 78 ILE A C 1
ATOM 640 O O . ILE A 1 78 ? -0.759 -16.609 1.565 1 95.31 78 ILE A O 1
ATOM 644 N N . TYR A 1 79 ? 0.075 -16.297 3.576 1 93.5 79 TYR A N 1
ATOM 645 C CA . TYR A 1 79 ? -1.231 -16.188 4.215 1 93.5 79 TYR A CA 1
ATOM 646 C C . TYR A 1 79 ? -1.709 -14.742 4.242 1 93.5 79 TYR A C 1
ATOM 648 O O . TYR A 1 79 ? -2.895 -14.469 4.039 1 93.5 79 TYR A O 1
ATOM 656 N N . GLU A 1 80 ? -0.756 -13.852 4.551 1 96.19 80 GLU A N 1
ATOM 657 C CA . GLU A 1 80 ? -1.102 -12.438 4.602 1 96.19 80 GLU A CA 1
ATOM 658 C C . GLU A 1 80 ? 0.117 -11.562 4.32 1 96.19 80 GLU A C 1
ATOM 660 O O . GLU A 1 80 ? 1.249 -11.953 4.613 1 96.19 80 GLU A O 1
ATOM 665 N N . ILE A 1 81 ? -0.089 -10.461 3.715 1 97.62 81 ILE A N 1
ATOM 666 C CA . ILE A 1 81 ? 0.876 -9.375 3.592 1 97.62 81 ILE A CA 1
ATOM 667 C C . ILE A 1 81 ? 0.496 -8.242 4.535 1 97.62 81 ILE A C 1
ATOM 669 O O . ILE A 1 81 ? -0.634 -7.746 4.5 1 97.62 81 ILE A O 1
ATOM 673 N N . VAL A 1 82 ? 1.408 -7.82 5.395 1 97.88 82 VAL A N 1
ATOM 674 C CA . VAL A 1 82 ? 1.184 -6.691 6.293 1 97.88 82 VAL A CA 1
ATOM 675 C C . VAL A 1 82 ? 2.189 -5.586 5.992 1 97.88 82 VAL A C 1
ATOM 677 O O . VAL A 1 82 ? 3.402 -5.805 6.059 1 97.88 82 VAL A O 1
ATOM 680 N N . VAL A 1 83 ? 1.69 -4.477 5.668 1 97.75 83 VAL A N 1
ATOM 681 C CA . VAL A 1 83 ? 2.518 -3.297 5.426 1 97.75 83 VAL A CA 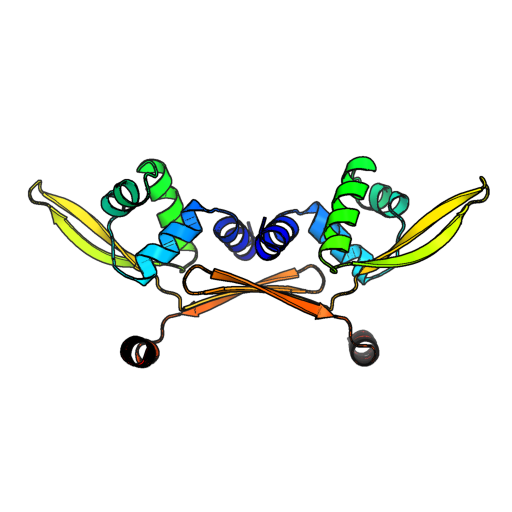1
ATOM 682 C C . VAL A 1 83 ? 2.297 -2.275 6.539 1 97.75 83 VAL A C 1
ATOM 684 O O . VAL A 1 83 ? 1.156 -1.999 6.918 1 97.75 83 VAL A O 1
ATOM 687 N N . THR A 1 84 ? 3.346 -1.732 7.039 1 97.62 84 THR A N 1
ATOM 688 C CA . THR A 1 84 ? 3.275 -0.762 8.125 1 97.62 84 THR A CA 1
ATOM 689 C C . THR A 1 84 ? 4.02 0.518 7.758 1 97.62 84 THR A C 1
ATOM 691 O O . THR A 1 84 ? 5.133 0.466 7.234 1 97.62 84 THR A O 1
ATOM 694 N N . PHE A 1 85 ? 3.393 1.586 8 1 97.19 85 PHE A N 1
ATOM 695 C CA . PHE A 1 85 ? 4.02 2.896 7.867 1 97.19 85 PHE A CA 1
ATOM 696 C C . PHE A 1 85 ? 4.043 3.625 9.203 1 97.19 85 PHE A C 1
ATOM 698 O O . PHE A 1 85 ? 2.992 3.93 9.773 1 97.19 85 PHE A O 1
ATOM 705 N N . ARG A 1 86 ? 5.172 3.893 9.641 1 93.75 86 ARG A N 1
ATOM 706 C CA . ARG A 1 86 ? 5.371 4.543 10.938 1 93.75 86 ARG A CA 1
ATOM 707 C C . ARG A 1 86 ? 6.586 5.461 10.906 1 93.75 86 ARG A C 1
ATOM 709 O O . ARG A 1 86 ? 7.652 5.07 10.43 1 93.75 86 ARG A O 1
ATOM 716 N N . ASP A 1 87 ? 6.398 6.754 11.406 1 88.5 87 ASP A N 1
ATOM 717 C CA . ASP A 1 87 ? 7.484 7.723 11.516 1 88.5 87 ASP A CA 1
ATOM 718 C C . ASP A 1 87 ? 8.188 7.906 10.172 1 88.5 87 ASP A C 1
ATOM 720 O O . ASP A 1 87 ? 9.422 7.949 10.109 1 88.5 87 ASP A O 1
ATOM 724 N N . GLY A 1 88 ? 7.398 7.754 9.133 1 89.62 88 GLY A N 1
ATOM 725 C CA . GLY A 1 88 ? 7.926 8.023 7.805 1 89.62 88 GLY A CA 1
ATOM 726 C C . GLY A 1 88 ? 8.625 6.832 7.184 1 89.62 88 GLY A C 1
ATOM 727 O O . GLY A 1 88 ? 9.25 6.949 6.129 1 89.62 88 GLY A O 1
ATOM 728 N N . VAL A 1 89 ? 8.508 5.703 7.789 1 93.06 89 VAL A N 1
ATOM 729 C CA . VAL A 1 89 ? 9.227 4.523 7.305 1 93.06 89 VAL A CA 1
ATOM 730 C C . VAL A 1 89 ? 8.227 3.416 6.973 1 93.06 89 VAL A C 1
ATOM 732 O O . VAL A 1 89 ? 7.328 3.123 7.762 1 93.06 89 VAL A O 1
ATOM 735 N N . LEU A 1 90 ? 8.43 2.879 5.723 1 95.56 90 LEU A N 1
ATOM 736 C CA . LEU A 1 90 ? 7.613 1.751 5.289 1 95.56 90 LEU A CA 1
ATOM 737 C C . LEU A 1 90 ? 8.305 0.427 5.598 1 95.56 90 LEU A C 1
ATOM 739 O O . LEU A 1 90 ? 9.508 0.285 5.375 1 95.56 90 LEU A O 1
ATOM 743 N N . SER A 1 91 ? 7.574 -0.465 6.113 1 96.62 91 SER A N 1
ATOM 744 C CA . SER A 1 91 ? 8.031 -1.836 6.316 1 96.62 91 SER A CA 1
ATOM 745 C C . SER A 1 91 ? 6.953 -2.842 5.926 1 96.62 91 SER A C 1
ATOM 747 O O . SER A 1 91 ? 5.789 -2.473 5.746 1 96.62 91 SER A O 1
ATOM 749 N N . TYR A 1 92 ? 7.445 -4.094 5.73 1 97.06 92 TYR A N 1
ATOM 750 C CA . TYR A 1 92 ? 6.449 -5.105 5.402 1 97.06 92 TYR A CA 1
ATOM 751 C C . TYR A 1 92 ? 6.844 -6.465 5.973 1 97.06 92 TYR A C 1
ATOM 753 O O . TYR A 1 92 ? 8.016 -6.711 6.254 1 97.06 92 TYR A O 1
ATOM 761 N N . THR A 1 93 ? 5.855 -7.242 6.227 1 96.88 93 THR A N 1
ATOM 762 C CA . THR A 1 93 ? 6.059 -8.625 6.633 1 96.88 93 THR A CA 1
ATOM 763 C C . THR A 1 93 ? 5.18 -9.57 5.816 1 96.88 93 THR A C 1
ATOM 765 O O . THR A 1 93 ? 4.016 -9.258 5.551 1 96.88 93 THR A O 1
ATOM 768 N N . LEU A 1 94 ? 5.785 -10.656 5.48 1 95.88 94 LEU A N 1
ATOM 769 C CA . LEU A 1 94 ? 5.047 -11.727 4.809 1 95.88 94 LEU A CA 1
ATOM 770 C C . LEU A 1 94 ? 4.82 -12.906 5.75 1 95.88 94 LEU A C 1
ATOM 772 O O . LEU A 1 94 ? 5.766 -13.406 6.363 1 95.88 94 LEU A O 1
ATOM 776 N N . GLU A 1 95 ? 3.621 -13.203 5.977 1 94.12 95 GLU A N 1
ATOM 777 C CA . GLU A 1 95 ? 3.314 -14.422 6.715 1 94.12 95 GLU A CA 1
ATOM 778 C C . GLU A 1 95 ? 3.076 -15.594 5.77 1 94.12 95 GLU A C 1
ATOM 780 O O . GLU A 1 95 ? 2.076 -15.625 5.051 1 94.12 95 GLU A O 1
ATOM 785 N N . HIS A 1 96 ? 3.979 -16.453 5.812 1 89.88 96 HIS A N 1
ATOM 786 C CA . HIS A 1 96 ? 3.947 -17.578 4.875 1 89.88 96 HIS A CA 1
ATOM 787 C C . HIS A 1 96 ? 3.025 -18.688 5.371 1 89.88 96 HIS A C 1
ATOM 789 O O . HIS A 1 96 ? 2.836 -18.844 6.578 1 89.88 96 HIS A O 1
ATOM 795 N N . VAL A 1 97 ? 2.463 -19.359 4.465 1 75.75 97 VAL A N 1
ATOM 796 C CA . VAL A 1 97 ? 1.54 -20.469 4.727 1 75.75 97 VAL A CA 1
ATOM 797 C C . VAL A 1 97 ? 2.277 -21.594 5.43 1 75.75 97 VAL A C 1
ATOM 799 O O . VAL A 1 97 ? 3.277 -22.109 4.918 1 75.75 97 VAL A O 1
ATOM 802 N N . LYS A 1 98 ? 2.105 -21.594 6.785 1 70.75 98 LYS A N 1
ATOM 803 C CA . LYS A 1 98 ? 2.686 -22.719 7.508 1 70.75 98 LYS A CA 1
ATOM 804 C C . LYS A 1 98 ? 1.883 -24 7.273 1 70.75 98 LYS A C 1
ATOM 806 O O . LYS A 1 98 ? 0.672 -23.938 7.047 1 70.75 98 LYS A O 1
ATOM 811 N N . MET A 1 99 ? 2.551 -25.188 7 1 60.56 99 MET A N 1
ATOM 812 C CA . MET A 1 99 ? 1.941 -26.5 6.82 1 60.56 99 MET A CA 1
ATOM 813 C C . MET A 1 99 ? 0.749 -26.688 7.754 1 60.56 99 MET A C 1
ATOM 815 O O . MET A 1 99 ? -0.293 -27.203 7.344 1 60.56 99 MET A O 1
ATOM 819 N N . GLU A 1 100 ? 0.928 -26.453 8.961 1 59.16 100 GLU A N 1
ATOM 820 C CA . GLU A 1 100 ? -0.112 -26.656 9.961 1 59.16 100 GLU A CA 1
ATOM 821 C C . GLU A 1 100 ? -1.314 -25.75 9.711 1 59.16 100 GLU A C 1
ATOM 823 O O . GLU A 1 100 ? -2.449 -26.125 10.016 1 59.16 100 GLU A O 1
ATOM 828 N N . ASP A 1 101 ? -1.115 -24.703 9.102 1 60.03 101 ASP A N 1
ATOM 829 C CA . ASP A 1 101 ? -2.199 -23.75 8.906 1 60.03 101 ASP A CA 1
ATOM 830 C C . ASP A 1 101 ? -3.125 -24.188 7.773 1 60.03 101 ASP A C 1
ATOM 832 O O . ASP A 1 101 ? -4.328 -23.922 7.809 1 60.03 101 ASP A O 1
ATOM 836 N N . LYS A 1 102 ? -2.52 -24.953 6.891 1 61.25 102 LYS A N 1
ATOM 837 C CA . LYS A 1 102 ? -3.367 -25.516 5.852 1 61.25 102 LYS A CA 1
ATOM 838 C C . LYS A 1 102 ? -4.426 -26.438 6.449 1 61.25 102 LYS A C 1
ATOM 840 O O . LYS A 1 102 ? -5.586 -26.406 6.039 1 61.25 102 LYS A O 1
ATOM 845 N N . ILE A 1 103 ? -4.035 -27.062 7.355 1 65.94 103 ILE A N 1
ATOM 846 C CA . ILE A 1 103 ? -4.961 -27.984 8.008 1 65.94 103 ILE A CA 1
ATOM 847 C C . ILE A 1 103 ? -6.078 -27.203 8.688 1 65.94 103 ILE A C 1
ATOM 849 O O . ILE A 1 103 ? -7.254 -27.562 8.594 1 65.94 103 ILE A O 1
ATOM 853 N N . VAL A 1 104 ? -5.781 -26.156 9.234 1 64.31 104 VAL A N 1
ATOM 854 C CA . VAL A 1 104 ? -6.793 -25.391 9.953 1 64.31 104 VAL A CA 1
ATOM 855 C C . VAL A 1 104 ? -7.703 -24.672 8.953 1 64.31 104 VAL A C 1
ATOM 857 O O . VAL A 1 104 ? -8.922 -24.609 9.148 1 64.31 104 VAL A O 1
ATOM 860 N N . ARG A 1 105 ? -7.32 -24.234 8 1 64.12 105 ARG A N 1
ATOM 861 C CA . ARG A 1 105 ? -8.133 -23.578 6.992 1 64.12 105 ARG A CA 1
ATOM 862 C C . ARG A 1 105 ? -9.086 -24.562 6.316 1 64.12 105 ARG A C 1
ATOM 864 O O . ARG A 1 105 ? -10.242 -24.219 6.051 1 64.12 105 ARG A O 1
ATOM 871 N N . LEU A 1 106 ? -8.484 -25.734 5.973 1 62.38 106 LEU A N 1
ATOM 872 C CA . LEU A 1 106 ? -9.32 -26.781 5.418 1 62.38 106 LEU A CA 1
ATOM 873 C C . LEU A 1 106 ? -10.453 -27.141 6.379 1 62.38 106 LEU A C 1
ATOM 875 O O . LEU A 1 106 ? -11.594 -27.328 5.953 1 62.38 106 LEU A O 1
ATOM 879 N N . TRP A 1 107 ? -10.188 -27.016 7.504 1 65.88 107 TRP A N 1
ATOM 880 C CA . TRP A 1 107 ? -11.18 -27.312 8.523 1 65.88 107 TRP A CA 1
ATOM 881 C C . TRP A 1 107 ? -12.242 -26.219 8.594 1 65.88 107 TRP A C 1
ATOM 883 O O . TRP A 1 107 ? -13.438 -26.516 8.68 1 65.88 107 TRP A O 1
ATOM 893 N N . GLN A 1 108 ? -11.922 -25.094 8.461 1 63.09 108 GLN A N 1
ATOM 894 C CA . GLN A 1 108 ? -12.844 -23.969 8.539 1 63.09 108 GLN A CA 1
ATOM 895 C C . GLN A 1 108 ? -13.734 -23.891 7.297 1 63.09 108 GLN A C 1
ATOM 897 O O . GLN A 1 108 ? -14.906 -23.531 7.391 1 63.09 108 GLN A O 1
ATOM 902 N N . LYS A 1 109 ? -13.156 -24.188 6.246 1 65.06 109 LYS A N 1
ATOM 903 C CA . LYS A 1 109 ? -13.93 -24.234 5.008 1 65.06 109 LYS A CA 1
ATOM 904 C C . LYS A 1 109 ? -15.016 -25.297 5.078 1 65.06 109 LYS A C 1
ATOM 906 O O . LYS A 1 109 ? -16.125 -25.109 4.57 1 65.06 109 LYS A O 1
ATOM 911 N N . PHE A 1 110 ? -14.656 -26.281 5.691 1 64.19 110 PHE A N 1
ATOM 912 C CA . PHE A 1 110 ? -15.656 -27.344 5.855 1 64.19 110 PHE A CA 1
ATOM 913 C C . PHE A 1 110 ? -16.672 -26.953 6.922 1 64.19 110 PHE A C 1
ATOM 915 O O . PHE A 1 110 ? -17.812 -27.422 6.895 1 64.19 110 PHE A O 1
ATOM 922 N N . SER A 1 111 ? -16.234 -26.125 7.73 1 64.38 111 SER A N 1
ATOM 923 C CA . SER A 1 111 ? -17.141 -25.766 8.82 1 64.38 111 SER A CA 1
ATOM 924 C C . SER A 1 111 ? -18.062 -24.625 8.406 1 64.38 111 SER A C 1
ATOM 926 O O . SER A 1 111 ? -19.078 -24.391 9.055 1 64.38 111 SER A O 1
ATOM 928 N N . ASP A 1 112 ? -17.766 -23.812 7.488 1 54.28 112 ASP A N 1
ATOM 929 C CA . ASP A 1 112 ? -18.688 -22.797 6.996 1 54.28 112 ASP A CA 1
ATOM 930 C C . ASP A 1 112 ? -19.609 -23.375 5.934 1 54.28 112 ASP A C 1
ATOM 932 O O . ASP A 1 112 ? -20.797 -23.031 5.883 1 54.28 112 ASP A O 1
ATOM 936 N N . MET B 1 1 ? -14.258 4.199 -4.473 1 56.5 1 MET B N 1
ATOM 937 C CA . MET B 1 1 ? -13.016 3.543 -4.094 1 56.5 1 MET B CA 1
ATOM 938 C C . MET B 1 1 ? -13.023 3.156 -2.617 1 56.5 1 MET B C 1
ATOM 940 O O . MET B 1 1 ? -13.617 3.859 -1.793 1 56.5 1 MET B O 1
ATOM 944 N N . GLU B 1 2 ? -12.758 1.866 -2.348 1 78.75 2 GLU B N 1
ATOM 945 C CA . GLU B 1 2 ? -12.766 1.43 -0.955 1 78.75 2 GLU B CA 1
ATOM 946 C C . GLU B 1 2 ? -11.656 2.109 -0.159 1 78.75 2 GLU B C 1
ATOM 948 O O . GLU B 1 2 ? -10.586 2.408 -0.701 1 78.75 2 GLU B O 1
ATOM 953 N N . GLU B 1 3 ? -11.945 2.646 0.994 1 86.69 3 GLU B N 1
ATOM 954 C CA . GLU B 1 3 ? -11.023 3.354 1.878 1 86.69 3 GLU B CA 1
ATOM 955 C C . GLU B 1 3 ? -9.656 2.676 1.906 1 86.69 3 GLU B C 1
ATOM 957 O O . GLU B 1 3 ? -8.625 3.348 1.979 1 86.69 3 GLU B O 1
ATOM 962 N N . SER B 1 4 ? -9.688 1.478 1.75 1 89.25 4 SER B N 1
ATOM 963 C CA . SER B 1 4 ? -8.422 0.755 1.798 1 89.25 4 SER B CA 1
ATOM 964 C C . SER B 1 4 ? -7.586 1.027 0.554 1 89.25 4 SER B C 1
ATOM 966 O O . SER B 1 4 ? -6.359 1.117 0.634 1 89.25 4 SER B O 1
ATOM 968 N N . GLU B 1 5 ? -8.227 1.146 -0.54 1 91.56 5 GLU B N 1
ATOM 969 C CA . GLU B 1 5 ? -7.508 1.48 -1.767 1 91.56 5 GLU B CA 1
ATOM 970 C C . GLU B 1 5 ? -6.934 2.893 -1.703 1 91.56 5 GLU B C 1
ATOM 972 O O . GLU B 1 5 ? -5.852 3.154 -2.232 1 91.56 5 GLU B O 1
ATOM 977 N N . ASP B 1 6 ? -7.668 3.689 -1.026 1 94.19 6 ASP B N 1
ATOM 978 C CA . ASP B 1 6 ? -7.203 5.062 -0.854 1 94.19 6 ASP B CA 1
ATOM 979 C C . ASP B 1 6 ? -5.945 5.113 0.008 1 94.19 6 ASP B C 1
ATOM 981 O O . ASP B 1 6 ? -5.039 5.906 -0.25 1 94.19 6 ASP B O 1
ATOM 985 N N . ILE B 1 7 ? -5.863 4.25 0.947 1 96.81 7 ILE B N 1
ATOM 986 C CA . ILE B 1 7 ? -4.711 4.211 1.843 1 96.81 7 ILE B CA 1
ATOM 987 C C . ILE B 1 7 ? -3.473 3.752 1.073 1 96.81 7 ILE B C 1
ATOM 989 O O . ILE B 1 7 ? -2.387 4.309 1.248 1 96.81 7 ILE B O 1
ATOM 993 N N . ILE B 1 8 ? -3.678 2.795 0.232 1 96.31 8 ILE B N 1
ATOM 994 C CA . ILE B 1 8 ? -2.572 2.309 -0.588 1 96.31 8 ILE B CA 1
ATOM 995 C C . ILE B 1 8 ? -2.084 3.424 -1.51 1 96.31 8 ILE B C 1
ATOM 997 O O . ILE B 1 8 ? -0.878 3.588 -1.709 1 96.31 8 ILE B O 1
ATOM 1001 N N . SER B 1 9 ? -3.006 4.117 -2.033 1 95.06 9 SER B N 1
ATOM 1002 C CA . SER B 1 9 ? -2.66 5.242 -2.895 1 95.06 9 SER B CA 1
ATOM 1003 C C . SER B 1 9 ? -1.814 6.27 -2.148 1 95.06 9 SER B C 1
ATOM 1005 O O . SER B 1 9 ? -0.842 6.797 -2.695 1 95.06 9 SER B O 1
ATOM 1007 N N . VAL B 1 10 ? -2.188 6.523 -0.991 1 96.75 10 VAL B N 1
ATOM 1008 C CA . VAL B 1 10 ? -1.467 7.473 -0.15 1 96.75 10 VAL B CA 1
ATOM 1009 C C . VAL B 1 10 ? -0.059 6.953 0.128 1 96.75 10 VAL B C 1
ATOM 1011 O O . VAL B 1 10 ? 0.92 7.691 0.001 1 96.75 10 VAL B O 1
ATOM 1014 N N . LEU B 1 11 ? 0.072 5.711 0.418 1 96.38 11 LEU B N 1
ATOM 1015 C CA . LEU B 1 11 ? 1.349 5.117 0.795 1 96.38 11 LEU B CA 1
ATOM 1016 C C . LEU B 1 11 ? 2.246 4.938 -0.424 1 96.38 11 LEU B C 1
ATOM 1018 O O . LEU B 1 11 ? 3.457 4.742 -0.286 1 96.38 11 LEU B O 1
ATOM 1022 N N . SER B 1 12 ? 1.67 4.984 -1.572 1 95.12 12 SER B N 1
ATOM 1023 C CA . SER B 1 12 ? 2.451 4.887 -2.801 1 95.12 12 SER B CA 1
ATOM 1024 C C . SER B 1 12 ? 2.916 6.262 -3.271 1 95.12 12 SER B C 1
ATOM 1026 O O . SER B 1 12 ? 3.729 6.367 -4.191 1 95.12 12 SER B O 1
ATOM 1028 N N . ASP B 1 13 ? 2.426 7.25 -2.662 1 96.19 13 ASP B N 1
ATOM 1029 C CA . ASP B 1 13 ? 2.715 8.625 -3.062 1 96.19 13 ASP B CA 1
ATOM 1030 C C . ASP B 1 13 ? 3.795 9.242 -2.174 1 96.19 13 ASP B C 1
ATOM 1032 O O . ASP B 1 13 ? 3.564 9.484 -0.987 1 96.19 13 ASP B O 1
ATOM 1036 N N . GLU B 1 14 ? 4.93 9.508 -2.791 1 95.69 14 GLU B N 1
ATOM 1037 C CA . GLU B 1 14 ? 6.07 10.016 -2.037 1 95.69 14 GLU B CA 1
ATOM 1038 C C . GLU B 1 14 ? 5.746 11.352 -1.372 1 95.69 14 GLU B C 1
ATOM 1040 O O . GLU B 1 14 ? 6.121 11.586 -0.223 1 95.69 14 GLU B O 1
ATOM 1045 N N . GLN B 1 15 ? 5.078 12.172 -2.051 1 97.94 15 GLN B N 1
ATOM 1046 C CA . GLN B 1 15 ? 4.727 13.469 -1.494 1 97.94 15 GLN B CA 1
ATOM 1047 C C . GLN B 1 15 ? 3.811 13.32 -0.282 1 97.94 15 GLN B C 1
ATOM 1049 O O . GLN B 1 15 ? 3.99 14.008 0.727 1 97.94 15 GLN B O 1
ATOM 1054 N N . SER B 1 16 ? 2.805 12.414 -0.377 1 97.94 16 SER B N 1
ATOM 1055 C CA . SER B 1 16 ? 1.93 12.148 0.76 1 97.94 16 SER B CA 1
ATOM 1056 C C . SER B 1 16 ? 2.723 11.648 1.961 1 97.94 16 SER B C 1
ATOM 1058 O O . SER B 1 16 ? 2.502 12.094 3.088 1 97.94 16 SER B O 1
ATOM 1060 N N . LYS B 1 17 ? 3.623 10.789 1.681 1 97.12 17 LYS B N 1
ATOM 1061 C CA . LYS B 1 17 ? 4.449 10.242 2.756 1 97.12 17 LYS B CA 1
ATOM 1062 C C . LYS B 1 17 ? 5.281 11.336 3.416 1 97.12 17 LYS B C 1
ATOM 1064 O O . LYS B 1 17 ? 5.41 11.375 4.641 1 97.12 17 LYS B O 1
ATOM 1069 N N . GLU B 1 18 ? 5.82 12.164 2.654 1 97.56 18 GLU B N 1
ATOM 1070 C CA . GLU B 1 18 ? 6.625 13.258 3.176 1 97.56 18 GLU B CA 1
ATOM 1071 C C . GLU B 1 18 ? 5.777 14.219 4.004 1 97.56 18 GLU B C 1
ATOM 1073 O O . GLU B 1 18 ? 6.223 14.711 5.043 1 97.56 18 GLU B O 1
ATOM 1078 N N . ILE B 1 19 ? 4.598 14.492 3.508 1 98.5 19 ILE B N 1
ATOM 1079 C CA . ILE B 1 19 ? 3.688 15.367 4.242 1 98.5 19 ILE B CA 1
ATOM 1080 C C . ILE B 1 19 ? 3.379 14.758 5.609 1 98.5 19 ILE B C 1
ATOM 1082 O O . ILE B 1 19 ? 3.447 15.445 6.629 1 98.5 19 ILE B O 1
ATOM 1086 N N . ILE B 1 20 ? 3.047 13.539 5.613 1 98 20 ILE B N 1
ATOM 1087 C CA . ILE B 1 20 ? 2.754 12.867 6.871 1 98 20 ILE B CA 1
ATOM 1088 C C . ILE B 1 20 ? 3.959 12.969 7.805 1 98 20 ILE B C 1
ATOM 1090 O O . ILE B 1 20 ? 3.809 13.266 8.992 1 98 20 ILE B O 1
ATOM 1094 N N . LYS B 1 21 ? 5.117 12.742 7.25 1 96.75 21 LYS B N 1
ATOM 1095 C CA . LYS B 1 21 ? 6.352 12.758 8.031 1 96.75 21 LYS B CA 1
ATOM 1096 C C . LYS B 1 21 ? 6.582 14.125 8.664 1 96.75 21 LYS B C 1
ATOM 1098 O O . LYS B 1 21 ? 6.852 14.219 9.867 1 96.75 21 LYS B O 1
ATOM 1103 N N . VAL B 1 22 ? 6.48 15.117 7.969 1 97.06 22 VAL B N 1
ATOM 1104 C CA . VAL B 1 22 ? 6.762 16.453 8.484 1 97.06 22 VAL B CA 1
ATOM 1105 C C . VAL B 1 22 ? 5.703 16.844 9.516 1 97.06 22 VAL B C 1
ATOM 1107 O O . VAL B 1 22 ? 6.012 17.484 10.523 1 97.06 22 VAL B O 1
ATOM 1110 N N . LEU B 1 23 ? 4.445 16.453 9.312 1 97.44 23 LEU B N 1
ATOM 1111 C CA . LEU B 1 23 ? 3.359 16.797 10.227 1 97.44 23 LEU B 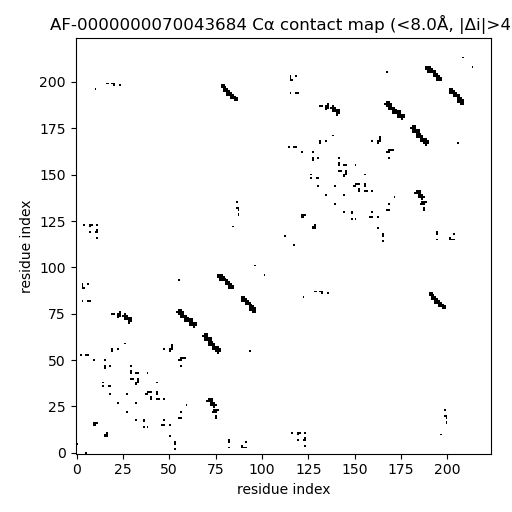CA 1
ATOM 1112 C C . LEU B 1 23 ? 3.465 15.984 11.516 1 97.44 23 LEU B C 1
ATOM 1114 O O . LEU B 1 23 ? 2.791 16.297 12.508 1 97.44 23 LEU B O 1
ATOM 1118 N N . SER B 1 24 ? 4.219 14.883 11.477 1 94.56 24 SER B N 1
ATOM 1119 C CA . SER B 1 24 ? 4.465 14.125 12.695 1 94.56 24 SER B CA 1
ATOM 1120 C C . SER B 1 24 ? 5.355 14.898 13.664 1 94.56 24 SER B C 1
ATOM 1122 O O . SER B 1 24 ? 5.344 14.641 14.867 1 94.56 24 SER B O 1
ATOM 1124 N N . LYS B 1 25 ? 6.094 15.82 13.156 1 93.81 25 LYS B N 1
ATOM 1125 C CA . LYS B 1 25 ? 7.039 16.578 13.969 1 93.81 25 LYS B CA 1
ATOM 1126 C C . LYS B 1 25 ? 6.449 17.922 14.383 1 93.81 25 LYS B C 1
ATOM 1128 O O . LYS B 1 25 ? 6.738 18.422 15.477 1 93.81 25 LYS B O 1
ATOM 1133 N N . THR B 1 26 ? 5.676 18.562 13.531 1 95.69 26 THR B N 1
ATOM 1134 C CA . THR B 1 26 ? 5.121 19.891 13.797 1 95.69 26 THR B CA 1
ATOM 1135 C C . THR B 1 26 ? 3.824 20.094 13.016 1 95.69 26 THR B C 1
ATOM 1137 O O . THR B 1 26 ? 3.494 19.312 12.133 1 95.69 26 THR B O 1
ATOM 1140 N N . GLU B 1 27 ? 2.982 21.016 13.5 1 98.12 27 GLU B N 1
ATOM 1141 C CA . GLU B 1 27 ? 1.813 21.406 12.719 1 98.12 27 GLU B CA 1
ATOM 1142 C C . GLU B 1 27 ? 2.18 22.438 11.656 1 98.12 27 GLU B C 1
ATOM 1144 O O . GLU B 1 27 ? 3.025 23.312 11.891 1 98.12 27 GLU B O 1
ATOM 1149 N N . LEU B 1 28 ? 1.605 22.375 10.508 1 98.5 28 LEU B N 1
ATOM 1150 C CA . LEU B 1 28 ? 1.922 23.281 9.398 1 98.5 28 LEU B CA 1
ATOM 1151 C C . LEU B 1 28 ? 0.667 23.625 8.609 1 98.5 28 LEU B C 1
ATOM 1153 O O . LEU B 1 28 ? -0.301 22.859 8.602 1 98.5 28 LEU B O 1
ATOM 1157 N N . THR B 1 29 ? 0.675 24.844 7.996 1 98.5 29 THR B N 1
ATOM 1158 C CA . THR B 1 29 ? -0.353 25.203 7.027 1 98.5 29 THR B CA 1
ATOM 1159 C C . THR B 1 29 ? -0.044 24.609 5.66 1 98.5 29 THR B C 1
ATOM 1161 O O . THR B 1 29 ? 1.063 24.109 5.426 1 98.5 29 THR B O 1
ATOM 1164 N N . ILE B 1 30 ? -1.013 24.672 4.789 1 98.5 30 ILE B N 1
ATOM 1165 C CA . ILE B 1 30 ? -0.827 24.203 3.42 1 98.5 30 ILE B CA 1
ATOM 1166 C C . ILE B 1 30 ? 0.318 24.969 2.764 1 98.5 30 ILE B C 1
ATOM 1168 O O . ILE B 1 30 ? 1.172 24.375 2.1 1 98.5 30 ILE B O 1
ATOM 1172 N N . GLN B 1 31 ? 0.352 26.219 3.014 1 97.62 31 GLN B N 1
ATOM 1173 C CA . GLN B 1 31 ? 1.389 27.047 2.428 1 97.62 31 GLN B CA 1
ATOM 1174 C C . GLN B 1 31 ? 2.771 26.656 2.938 1 97.62 31 GLN B C 1
ATOM 1176 O O . GLN B 1 31 ? 3.719 26.547 2.156 1 97.62 31 GLN B O 1
ATOM 1181 N N . GLN B 1 32 ? 2.889 26.5 4.152 1 98.31 32 GLN B N 1
ATOM 1182 C CA . GLN B 1 32 ? 4.16 26.125 4.762 1 98.31 32 GLN B CA 1
ATOM 1183 C C . GLN B 1 32 ? 4.625 24.75 4.254 1 98.31 32 GLN B C 1
ATOM 1185 O O . GLN B 1 32 ? 5.805 24.578 3.939 1 98.31 32 GLN B O 1
ATOM 1190 N N . MET B 1 33 ? 3.719 23.797 4.129 1 98.62 33 MET B N 1
ATOM 1191 C CA . MET B 1 33 ? 4.051 22.484 3.592 1 98.62 33 MET B CA 1
ATOM 1192 C C . MET B 1 33 ? 4.527 22.594 2.146 1 98.62 33 MET B C 1
ATOM 1194 O O . MET B 1 33 ? 5.523 21.969 1.77 1 98.62 33 MET B O 1
ATOM 1198 N N . SER B 1 34 ? 3.799 23.344 1.42 1 98.75 34 SER B N 1
ATOM 1199 C CA . SER B 1 34 ? 4.133 23.547 0.014 1 98.75 34 SER B CA 1
ATOM 1200 C C . SER B 1 34 ? 5.555 24.062 -0.148 1 98.75 34 SER B C 1
ATOM 1202 O O . SER B 1 34 ? 6.336 23.516 -0.931 1 98.75 34 SER B O 1
ATOM 1204 N N . ASN B 1 35 ? 5.906 25.062 0.582 1 98.44 35 ASN B N 1
ATOM 1205 C CA . ASN B 1 35 ? 7.234 25.672 0.524 1 98.44 35 ASN B CA 1
ATOM 1206 C C . ASN B 1 35 ? 8.312 24.719 1.028 1 98.44 35 ASN B C 1
ATOM 1208 O O . ASN B 1 35 ? 9.359 24.562 0.395 1 98.44 35 ASN B O 1
ATOM 1212 N N . LEU B 1 36 ? 8.023 24.094 2.1 1 98.31 36 LEU B N 1
ATOM 1213 C CA . LEU B 1 36 ? 8.992 23.234 2.766 1 98.31 36 LEU B CA 1
ATOM 1214 C C . LEU B 1 36 ? 9.336 22.031 1.896 1 98.31 36 LEU B C 1
ATOM 1216 O O . LEU B 1 36 ? 10.5 21.609 1.834 1 98.31 36 LEU B O 1
ATOM 1220 N N . LEU B 1 37 ? 8.32 21.438 1.226 1 98.44 37 LEU B N 1
ATOM 1221 C CA . LEU B 1 37 ? 8.492 20.203 0.492 1 98.44 37 LEU B CA 1
ATOM 1222 C C . LEU B 1 37 ? 8.625 20.453 -1.005 1 98.44 37 LEU B C 1
ATOM 1224 O O . LEU B 1 37 ? 8.852 19.531 -1.785 1 98.44 37 LEU B O 1
ATOM 1228 N N . ASN B 1 38 ? 8.484 21.688 -1.408 1 98.5 38 ASN B N 1
ATOM 1229 C CA . ASN B 1 38 ? 8.555 22.078 -2.812 1 98.5 38 ASN B CA 1
ATOM 1230 C C . ASN B 1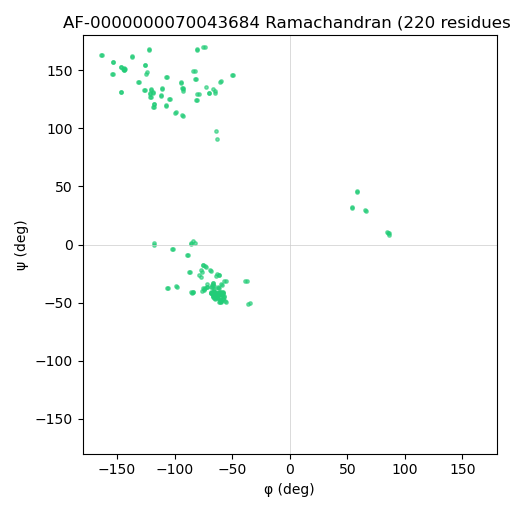 38 ? 7.508 21.359 -3.65 1 98.5 38 ASN B C 1
ATOM 1232 O O . ASN B 1 38 ? 7.832 20.766 -4.68 1 98.5 38 ASN B O 1
ATOM 1236 N N . ILE B 1 39 ? 6.324 21.328 -3.158 1 98.44 39 ILE B N 1
ATOM 1237 C CA . ILE B 1 39 ? 5.129 20.812 -3.818 1 98.44 39 ILE B CA 1
ATOM 1238 C C . ILE B 1 39 ? 4.172 21.953 -4.121 1 98.44 39 ILE B C 1
ATOM 1240 O O . ILE B 1 39 ? 3.869 22.766 -3.246 1 98.44 39 ILE B O 1
ATOM 1244 N N . PRO B 1 40 ? 3.717 22.078 -5.375 1 98.56 40 PRO B N 1
ATOM 1245 C CA . PRO B 1 40 ? 2.762 23.141 -5.664 1 98.56 40 PRO B CA 1
ATOM 1246 C C . PRO B 1 40 ? 1.594 23.172 -4.68 1 98.56 40 PRO B C 1
ATOM 1248 O O . PRO B 1 40 ? 1.107 22.125 -4.262 1 98.56 40 PRO B O 1
ATOM 1251 N N . GLN B 1 41 ? 1.14 24.375 -4.414 1 98.06 41 GLN B N 1
ATOM 1252 C CA . GLN B 1 41 ? 0.112 24.578 -3.398 1 98.06 41 GLN B CA 1
ATOM 1253 C C . GLN B 1 41 ? -1.157 23.812 -3.736 1 98.06 41 GLN B C 1
ATOM 1255 O O . GLN B 1 41 ? -1.789 23.234 -2.852 1 98.06 41 GLN B O 1
ATOM 1260 N N . SER B 1 42 ? -1.57 23.828 -4.941 1 98.5 42 SER B N 1
ATOM 1261 C CA . SER B 1 42 ? -2.781 23.125 -5.34 1 98.5 42 SER B CA 1
ATOM 1262 C C . SER B 1 42 ? -2.652 21.625 -5.086 1 98.5 42 SER B C 1
ATOM 1264 O O . SER B 1 42 ? -3.6 20.984 -4.629 1 98.5 42 SER B O 1
ATOM 1266 N N . THR B 1 43 ? -1.509 21.109 -5.395 1 98.5 43 THR B N 1
ATOM 1267 C CA . THR B 1 43 ? -1.229 19.688 -5.152 1 98.5 43 THR B CA 1
ATOM 1268 C C . THR B 1 43 ? -1.203 19.391 -3.656 1 98.5 43 THR B C 1
ATOM 1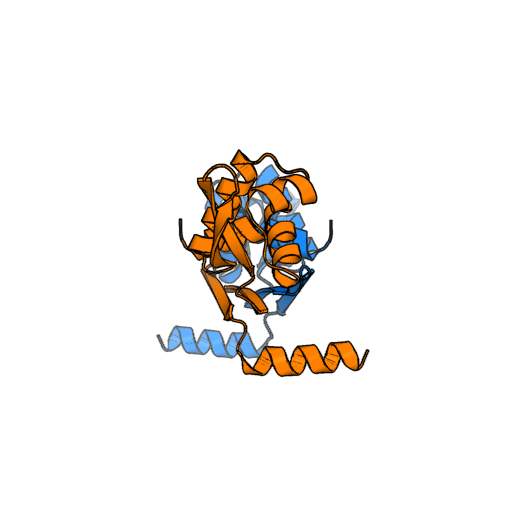270 O O . THR B 1 43 ? -1.776 18.406 -3.205 1 98.5 43 THR B O 1
ATOM 1273 N N . THR B 1 44 ? -0.552 20.281 -2.973 1 98.75 44 THR B N 1
ATOM 1274 C CA . THR B 1 44 ? -0.492 20.141 -1.521 1 98.75 44 THR B CA 1
ATOM 1275 C C . THR B 1 44 ? -1.896 20.125 -0.922 1 98.75 44 THR B C 1
ATOM 1277 O O . THR B 1 44 ? -2.191 19.281 -0.061 1 98.75 44 THR B O 1
ATOM 1280 N N . TYR B 1 45 ? -2.701 20.969 -1.422 1 98.44 45 TYR B N 1
ATOM 1281 C CA . TYR B 1 45 ? -4.074 21.047 -0.935 1 98.44 45 TYR B CA 1
ATOM 1282 C C . TYR B 1 45 ? -4.809 19.719 -1.159 1 98.44 45 TYR B C 1
ATOM 1284 O O . TYR B 1 45 ? -5.445 19.203 -0.243 1 98.44 45 TYR B O 1
ATOM 1292 N N . ARG B 1 46 ? -4.703 19.266 -2.342 1 98.5 46 ARG B N 1
ATOM 1293 C CA . ARG B 1 46 ? -5.379 18.016 -2.682 1 98.5 46 ARG B CA 1
ATOM 1294 C C . ARG B 1 46 ? -4.883 16.859 -1.806 1 98.5 46 ARG B C 1
ATOM 1296 O O . ARG B 1 46 ? -5.68 16.062 -1.324 1 98.5 46 ARG B O 1
ATOM 1303 N N . LYS B 1 47 ? -3.656 16.797 -1.611 1 98.62 47 LYS B N 1
ATOM 1304 C CA . LYS B 1 47 ? -3.076 15.719 -0.813 1 98.62 47 LYS B CA 1
ATOM 1305 C C . LYS B 1 47 ? -3.473 15.852 0.654 1 98.62 47 LYS B C 1
ATOM 1307 O O . LYS B 1 47 ? -3.826 14.859 1.296 1 98.62 47 LYS B O 1
ATOM 1312 N N . VAL B 1 48 ? -3.451 17.031 1.161 1 98.62 48 VAL B N 1
ATOM 1313 C CA . VAL B 1 48 ? -3.828 17.281 2.549 1 98.62 48 VAL B CA 1
ATOM 1314 C C . VAL B 1 48 ? -5.301 16.922 2.758 1 98.62 48 VAL B C 1
ATOM 1316 O O . VAL B 1 48 ? -5.656 16.297 3.752 1 98.62 48 VAL B O 1
ATOM 1319 N N . ARG B 1 49 ? -6.062 17.344 1.863 1 98.19 49 ARG B N 1
ATOM 1320 C CA . ARG B 1 49 ? -7.484 17.016 1.953 1 98.19 49 ARG B CA 1
ATOM 1321 C C . ARG B 1 49 ? -7.699 15.508 1.986 1 98.19 49 ARG B C 1
ATOM 1323 O O . ARG B 1 49 ? -8.484 15 2.789 1 98.19 49 ARG B O 1
ATOM 1330 N N . LYS B 1 50 ? -7.07 14.781 1.118 1 98.06 50 LYS B N 1
ATOM 1331 C CA . LYS B 1 50 ? -7.18 13.328 1.085 1 98.06 50 LYS B CA 1
ATOM 1332 C C . LYS B 1 50 ? -6.715 12.711 2.402 1 98.06 50 LYS B C 1
ATOM 1334 O O . LYS B 1 50 ? -7.379 11.82 2.947 1 98.06 50 LYS B O 1
ATOM 1339 N N . LEU B 1 51 ? -5.586 13.133 2.898 1 98.25 51 LEU B N 1
ATOM 1340 C CA . LEU B 1 51 ? -5.043 12.641 4.16 1 98.25 51 LEU B CA 1
ATOM 1341 C C . LEU B 1 51 ? -6.008 12.906 5.309 1 98.25 51 LEU B C 1
ATOM 1343 O O . LEU B 1 51 ? -6.172 12.062 6.195 1 98.25 51 LEU B O 1
ATOM 1347 N N . GLU B 1 52 ? -6.602 14.078 5.301 1 97.94 52 GLU B N 1
ATOM 1348 C CA . GLU B 1 52 ? -7.566 14.438 6.332 1 97.94 52 GLU B CA 1
ATOM 1349 C C . GLU B 1 52 ? -8.812 13.562 6.254 1 97.94 52 GLU B C 1
ATOM 1351 O O . GLU B 1 52 ? -9.312 13.086 7.273 1 97.94 52 GLU B O 1
ATOM 1356 N N . GLU B 1 53 ? -9.305 13.352 5.039 1 97.19 53 GLU B N 1
ATOM 1357 C CA . GLU B 1 53 ? -10.469 12.5 4.816 1 97.19 53 GLU B CA 1
ATOM 1358 C C . GLU B 1 53 ? -10.219 11.078 5.324 1 97.19 53 GLU B C 1
ATOM 1360 O O . GLU B 1 53 ? -11.141 10.43 5.832 1 97.19 53 GLU B O 1
ATOM 1365 N N . LEU B 1 54 ? -8.992 10.648 5.191 1 97.06 54 LEU B N 1
ATOM 1366 C CA . LEU B 1 54 ? -8.625 9.305 5.609 1 97.06 54 LEU B CA 1
ATOM 1367 C C . LEU B 1 54 ? -8.273 9.266 7.094 1 97.06 54 LEU B C 1
ATOM 1369 O O . LEU B 1 54 ? -7.859 8.227 7.613 1 97.06 54 LEU B O 1
ATOM 1373 N N . LYS B 1 55 ? -8.375 10.391 7.77 1 96.44 55 LYS B N 1
ATOM 1374 C CA . LYS B 1 55 ? -8.148 10.547 9.203 1 96.44 55 LYS B CA 1
ATOM 1375 C C . LYS B 1 55 ? -6.691 10.266 9.562 1 96.44 55 LYS B C 1
ATOM 1377 O O . LYS B 1 55 ? -6.402 9.742 10.641 1 96.44 55 LYS B O 1
ATOM 1382 N N . ILE B 1 56 ? -5.852 10.523 8.648 1 97.38 56 ILE B N 1
ATOM 1383 C CA . ILE B 1 56 ? -4.418 10.375 8.883 1 97.38 56 ILE B CA 1
ATOM 1384 C C . ILE B 1 56 ? -3.865 11.633 9.539 1 97.38 56 ILE B C 1
ATOM 1386 O O . ILE B 1 56 ? -3.029 11.555 10.438 1 97.38 56 ILE B O 1
ATOM 1390 N N . ILE B 1 57 ? -4.332 12.727 9.062 1 98 57 ILE B N 1
ATOM 1391 C CA . ILE B 1 57 ? -3.994 14.008 9.672 1 98 57 ILE B CA 1
ATOM 1392 C C . ILE B 1 57 ? -5.27 14.727 10.102 1 98 57 ILE B C 1
ATOM 1394 O O . ILE B 1 57 ? -6.375 14.32 9.727 1 98 57 ILE B O 1
ATOM 1398 N N . LYS B 1 58 ? -5.098 15.773 10.891 1 97.69 58 LYS B N 1
ATOM 1399 C CA . LYS B 1 58 ? -6.258 16.531 11.336 1 97.69 58 LYS B CA 1
ATOM 1400 C C . LYS B 1 58 ? -5.934 18.031 11.422 1 97.69 58 LYS B C 1
ATOM 1402 O O . LYS B 1 58 ? -4.785 18.406 11.664 1 97.69 58 LYS B O 1
ATOM 1407 N N . LYS B 1 59 ? -6.949 18.797 11.203 1 97.81 59 LYS B N 1
ATOM 1408 C CA . LYS B 1 59 ? -6.84 20.234 11.414 1 97.81 59 LYS B CA 1
ATOM 1409 C C . LYS B 1 59 ? -6.738 20.562 12.906 1 97.81 59 LYS B C 1
ATOM 1411 O O . LYS B 1 59 ? -7.531 20.062 13.711 1 97.81 59 LYS B O 1
ATOM 1416 N N . THR B 1 60 ? -5.801 21.344 13.297 1 97.25 60 THR B N 1
ATOM 1417 C CA . THR B 1 60 ? -5.57 21.594 14.719 1 97.25 60 THR B CA 1
ATOM 1418 C C . THR B 1 60 ? -6.062 22.984 15.102 1 97.25 60 THR B C 1
ATOM 1420 O O . THR B 1 60 ? -6.582 23.188 16.203 1 97.25 60 THR B O 1
ATOM 1423 N N . LYS B 1 61 ? -5.922 23.984 14.297 1 97.5 61 LYS B N 1
ATOM 1424 C CA . LYS B 1 61 ? -6.336 25.359 14.57 1 97.5 61 LYS B CA 1
ATOM 1425 C C . LYS B 1 61 ? -6.414 26.188 13.281 1 97.5 61 LYS B C 1
ATOM 1427 O O . LYS B 1 61 ? -5.934 25.75 12.234 1 97.5 61 LYS B O 1
ATOM 1432 N N . VAL B 1 62 ? -7.121 27.312 13.422 1 97.56 62 VAL B N 1
ATOM 1433 C CA . VAL B 1 62 ? -7.199 28.312 12.359 1 97.56 62 VAL B CA 1
ATOM 1434 C C . VAL B 1 62 ? -6.656 29.656 12.859 1 97.56 62 VAL B C 1
ATOM 1436 O O . VAL B 1 62 ? -7.066 30.141 13.914 1 97.56 62 VAL B O 1
ATOM 1439 N N . VAL B 1 63 ? -5.727 30.188 12.125 1 96.88 63 VAL B N 1
ATOM 1440 C CA . VAL B 1 63 ? -5.109 31.453 12.523 1 96.88 63 VAL B CA 1
ATOM 1441 C C . VAL B 1 63 ? -5.367 32.5 11.461 1 96.88 63 VAL B C 1
ATOM 1443 O O . VAL B 1 63 ? -5.172 32.281 10.266 1 96.88 63 VAL B O 1
ATOM 1446 N N . ARG B 1 64 ? -5.82 33.656 11.922 1 96.19 64 ARG B N 1
ATOM 1447 C CA . ARG B 1 64 ? -6.043 34.781 11 1 96.19 64 ARG B CA 1
ATOM 1448 C C . ARG B 1 64 ? -4.738 35.5 10.711 1 96.19 64 ARG B C 1
ATOM 1450 O O . ARG B 1 64 ? -4.043 35.938 11.641 1 96.19 64 ARG B O 1
ATOM 1457 N N . THR B 1 65 ? -4.379 35.625 9.438 1 92.56 65 THR B N 1
ATOM 1458 C CA . THR B 1 65 ? -3.158 36.344 9.062 1 92.56 65 THR B CA 1
ATOM 1459 C C . THR B 1 65 ? -3.346 37.844 9.219 1 92.56 65 THR B C 1
ATOM 1461 O O . THR B 1 65 ? -4.449 38.312 9.5 1 92.56 65 THR B O 1
ATOM 1464 N N . LEU B 1 66 ? -2.225 38.594 9.109 1 91.81 66 LEU B N 1
ATOM 1465 C CA . LEU B 1 66 ? -2.281 40.062 9.188 1 91.81 66 LEU B CA 1
ATOM 1466 C C . LEU B 1 66 ? -3.133 40.625 8.062 1 91.81 66 LEU B C 1
ATOM 1468 O O . LEU B 1 66 ? -3.707 41.719 8.195 1 91.81 66 LEU B O 1
ATOM 1472 N N . GLU B 1 67 ? -3.252 39.938 6.949 1 92.69 67 GLU B N 1
ATOM 1473 C CA . GLU B 1 67 ? -4.043 40.344 5.789 1 92.69 67 GLU B CA 1
ATOM 1474 C C . GLU B 1 67 ? -5.512 39.938 5.961 1 92.69 67 GLU B C 1
ATOM 1476 O O . GLU B 1 67 ? -6.328 40.188 5.07 1 92.69 67 GLU B O 1
ATOM 1481 N N . GLY B 1 68 ? -5.828 39.375 7.09 1 92.94 68 GLY B N 1
ATOM 1482 C CA . GLY B 1 68 ? -7.215 39.062 7.371 1 92.94 68 GLY B CA 1
ATOM 1483 C C . GLY B 1 68 ? -7.633 37.719 6.789 1 92.94 68 GLY B C 1
ATOM 1484 O O . GLY B 1 68 ? -8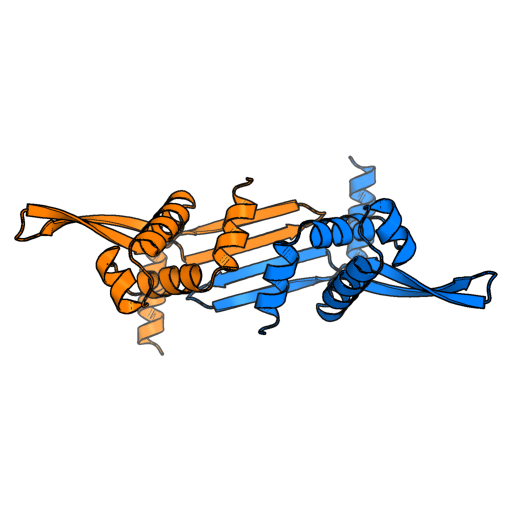.82 37.438 6.672 1 92.94 68 GLY B O 1
ATOM 1485 N N . LEU B 1 69 ? -6.621 36.969 6.316 1 92.69 69 LEU B N 1
ATOM 1486 C CA . LEU B 1 69 ? -6.91 35.656 5.742 1 92.69 69 LEU B CA 1
ATOM 1487 C C . LEU B 1 69 ? -6.789 34.562 6.797 1 92.69 69 LEU B C 1
ATOM 1489 O O . LEU B 1 69 ? -5.883 34.594 7.633 1 92.69 69 LEU B O 1
ATOM 1493 N N . ASP B 1 70 ? -7.824 33.688 6.84 1 96.12 70 ASP B N 1
ATOM 1494 C CA . ASP B 1 70 ? -7.766 32.531 7.754 1 96.12 70 ASP B CA 1
ATOM 1495 C C . ASP B 1 70 ? -6.891 31.422 7.184 1 96.12 70 ASP B C 1
ATOM 1497 O O . ASP B 1 70 ? -7.031 31.047 6.016 1 96.12 70 ASP B O 1
ATOM 1501 N N . GLU B 1 71 ? -5.973 30.969 8.031 1 96.5 71 GLU B N 1
ATOM 1502 C CA . GLU B 1 71 ? -5.133 29.844 7.617 1 96.5 71 GLU B CA 1
ATOM 1503 C C . GLU B 1 71 ? -5.285 28.656 8.57 1 96.5 71 GLU B C 1
ATOM 1505 O O . GLU B 1 71 ? -5.199 28.828 9.789 1 96.5 71 GLU B O 1
ATOM 1510 N N . SER B 1 72 ? -5.449 27.5 7.996 1 98.19 72 SER B N 1
ATOM 1511 C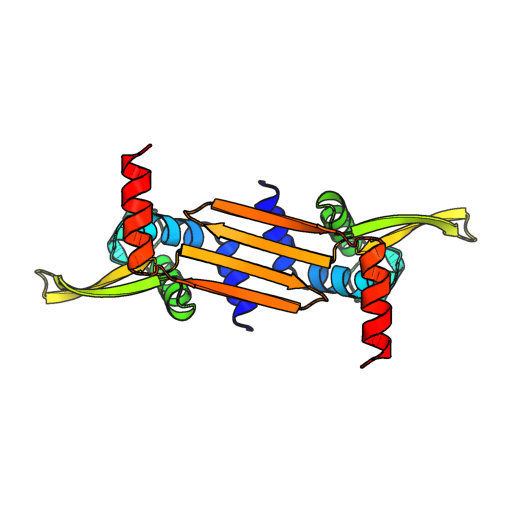 CA . SER B 1 72 ? -5.602 26.281 8.797 1 98.19 72 SER B CA 1
ATOM 1512 C C . SER B 1 72 ? -4.262 25.578 8.992 1 98.19 72 SER B C 1
ATOM 1514 O O . SER B 1 72 ? -3.453 25.5 8.07 1 98.19 72 SER B O 1
ATOM 1516 N N . TYR B 1 73 ? -4.117 25.094 10.242 1 98.69 73 TYR B N 1
ATOM 1517 C CA . TYR B 1 73 ? -2.949 24.281 10.555 1 98.69 73 TYR B CA 1
ATOM 1518 C C . TYR B 1 73 ? -3.332 22.812 10.711 1 98.69 73 TYR B C 1
ATOM 1520 O O . TYR B 1 73 ? -4.41 22.5 11.219 1 98.69 73 TYR B O 1
ATOM 1528 N N . TYR B 1 74 ? -2.383 21.953 10.25 1 98.62 74 TYR B N 1
ATOM 1529 C CA . TYR B 1 74 ? -2.619 20.516 10.289 1 98.62 74 TYR B CA 1
ATOM 1530 C C . TYR B 1 74 ? -1.492 19.781 11.016 1 98.62 74 TYR B C 1
ATOM 1532 O O . TYR B 1 74 ? -0.347 20.25 11.008 1 98.62 74 TYR B O 1
ATOM 1540 N N . LYS B 1 75 ? -1.84 18.609 11.562 1 97.69 75 LYS B N 1
ATOM 1541 C CA . LYS B 1 75 ? -0.866 17.75 12.227 1 97.69 75 LYS B CA 1
ATOM 1542 C C . LYS B 1 75 ? -1.188 16.281 11.984 1 97.69 75 LYS B C 1
ATOM 1544 O O . LYS B 1 75 ? -2.348 15.914 11.773 1 97.69 75 LYS B O 1
ATOM 1549 N N . ASN B 1 76 ? -0.126 15.562 12.016 1 96.62 76 ASN B N 1
ATOM 1550 C CA . ASN B 1 76 ? -0.323 14.117 11.969 1 96.62 76 ASN B CA 1
ATOM 1551 C C . ASN B 1 76 ? -1.165 13.625 13.141 1 96.62 76 ASN B C 1
ATOM 1553 O O . ASN B 1 76 ? -0.972 14.062 14.273 1 96.62 76 ASN B O 1
ATOM 1557 N N . TRP B 1 77 ? -2.016 12.711 12.867 1 94.69 77 TRP B N 1
ATOM 1558 C CA . TRP B 1 77 ? -2.971 12.25 13.867 1 94.69 77 TRP B CA 1
ATOM 1559 C C . TRP B 1 77 ? -2.764 10.766 14.172 1 94.69 77 TRP B C 1
ATOM 1561 O O . TRP B 1 77 ? -3.465 10.195 15.008 1 94.69 77 TRP B O 1
ATOM 1571 N N . ILE B 1 78 ? -1.797 10.109 13.508 1 95.06 78 ILE B N 1
ATOM 1572 C CA . ILE B 1 78 ? -1.666 8.664 13.617 1 95.06 78 ILE B CA 1
ATOM 1573 C C . ILE B 1 78 ? -0.259 8.305 14.094 1 95.06 78 ILE B C 1
ATOM 1575 O O . ILE B 1 78 ? 0.699 9.031 13.812 1 95.06 78 ILE B O 1
ATOM 1579 N N . TYR B 1 79 ? -0.2 7.27 14.797 1 93.38 79 TYR B N 1
ATOM 1580 C CA . TYR B 1 79 ? 1.088 6.691 15.164 1 93.38 79 TYR B CA 1
ATOM 1581 C C . TYR B 1 79 ? 1.593 5.75 14.07 1 93.38 79 TYR B C 1
ATOM 1583 O O . TYR B 1 79 ? 2.789 5.723 13.773 1 93.38 79 TYR B O 1
ATOM 1591 N N . GLU B 1 80 ? 0.64 4.973 13.539 1 96.06 80 GLU B N 1
ATOM 1592 C CA . GLU B 1 80 ? 1.012 4.035 12.484 1 96.06 80 GLU B CA 1
ATOM 1593 C C . GLU B 1 80 ? -0.177 3.723 11.586 1 96.06 80 GLU B C 1
ATOM 1595 O O . GLU B 1 80 ? -1.327 3.762 12.023 1 96.06 80 GLU B O 1
ATOM 1600 N N . ILE B 1 81 ? 0.078 3.508 10.359 1 97.56 81 ILE B N 1
ATOM 1601 C CA . ILE B 1 81 ? -0.863 2.938 9.406 1 97.56 81 ILE B CA 1
ATOM 1602 C C . ILE B 1 81 ? -0.503 1.479 9.133 1 97.56 81 ILE B C 1
ATOM 1604 O O . ILE B 1 81 ? 0.636 1.171 8.773 1 97.56 81 ILE B O 1
ATOM 1608 N N . VAL B 1 82 ? -1.448 0.563 9.32 1 97.81 82 VAL B N 1
ATOM 1609 C CA . VAL B 1 82 ? -1.241 -0.85 9.023 1 97.81 82 VAL B CA 1
ATOM 1610 C C . VAL B 1 82 ? -2.215 -1.298 7.934 1 97.81 82 VAL B C 1
ATOM 1612 O O . VAL B 1 82 ? -3.432 -1.179 8.094 1 97.81 82 VAL B O 1
ATOM 1615 N N . VAL B 1 83 ? -1.675 -1.765 6.883 1 97.75 83 VAL B N 1
ATOM 1616 C CA . VAL B 1 83 ? -2.471 -2.305 5.785 1 97.75 83 VAL B CA 1
ATOM 1617 C C . VAL B 1 83 ? -2.273 -3.816 5.699 1 97.75 83 VAL B C 1
ATOM 1619 O O . VAL B 1 83 ? -1.144 -4.305 5.766 1 97.75 83 VAL B O 1
ATOM 1622 N N . THR B 1 84 ? -3.334 -4.527 5.566 1 97.69 84 THR B N 1
ATOM 1623 C CA . THR B 1 84 ? -3.285 -5.98 5.5 1 97.69 84 THR B CA 1
ATOM 1624 C C . THR B 1 84 ? -3.99 -6.488 4.242 1 97.69 84 THR B C 1
ATOM 1626 O O . THR B 1 84 ? -5.082 -6.027 3.908 1 97.69 84 THR B O 1
ATOM 1629 N N . PHE B 1 85 ? -3.352 -7.359 3.59 1 97.25 85 PHE B N 1
ATOM 1630 C CA . PHE B 1 85 ? -3.945 -8.07 2.461 1 97.25 85 PHE B CA 1
ATOM 1631 C C . PHE B 1 85 ? -4.012 -9.562 2.734 1 97.25 85 PHE B C 1
ATOM 1633 O O . PHE B 1 85 ? -2.977 -10.219 2.908 1 97.25 85 PHE B O 1
ATOM 1640 N N . ARG B 1 86 ? -5.148 -10.062 2.754 1 93.88 86 ARG B N 1
ATOM 1641 C CA . ARG B 1 86 ? -5.383 -11.469 3.045 1 93.88 86 ARG B CA 1
ATOM 1642 C C . ARG B 1 86 ? -6.578 -12 2.256 1 93.88 86 ARG B C 1
ATOM 1644 O O . ARG B 1 86 ? -7.637 -11.367 2.223 1 93.88 86 ARG B O 1
ATOM 1651 N N . ASP B 1 87 ? -6.387 -13.211 1.572 1 88.44 87 ASP B N 1
ATOM 1652 C CA . ASP B 1 87 ? -7.457 -13.883 0.842 1 88.44 87 ASP B CA 1
ATOM 1653 C C . ASP B 1 87 ? -8.109 -12.938 -0.166 1 88.44 87 ASP B C 1
ATOM 1655 O O . ASP B 1 87 ? -9.336 -12.898 -0.281 1 88.44 87 ASP B O 1
ATOM 1659 N N . GLY B 1 88 ? -7.277 -12.055 -0.665 1 89.38 88 GLY B N 1
ATOM 1660 C CA . GLY B 1 88 ? -7.758 -11.18 -1.728 1 89.38 88 GLY B CA 1
ATOM 1661 C C . GLY B 1 88 ? -8.445 -9.93 -1.211 1 89.38 88 GLY B C 1
ATOM 1662 O O . GLY B 1 88 ? -9.039 -9.18 -1.986 1 89.38 88 GLY B O 1
ATOM 1663 N N . VAL B 1 89 ? -8.375 -9.703 0.05 1 93.06 89 VAL B N 1
ATOM 1664 C CA . VAL B 1 89 ? -9.094 -8.57 0.636 1 93.06 89 VAL B CA 1
ATOM 1665 C C . VAL B 1 89 ? -8.109 -7.637 1.327 1 93.06 89 VAL B C 1
ATOM 1667 O O . VAL B 1 89 ? -7.246 -8.078 2.088 1 93.06 89 VAL B O 1
ATOM 1670 N N . LEU B 1 90 ? -8.273 -6.332 0.943 1 95.5 90 LEU B N 1
ATOM 1671 C CA . LEU B 1 90 ? -7.461 -5.301 1.579 1 95.5 90 LEU B CA 1
ATOM 1672 C C . LEU B 1 90 ? -8.188 -4.691 2.773 1 95.5 90 LEU B C 1
ATOM 1674 O O . LEU B 1 90 ? -9.391 -4.41 2.697 1 95.5 90 LEU B O 1
ATOM 1678 N N . SER B 1 91 ? -7.492 -4.543 3.824 1 96.62 91 SER B N 1
ATOM 1679 C CA . SER B 1 91 ? -7.98 -3.828 5 1 96.62 91 SER B CA 1
ATOM 1680 C C . SER B 1 91 ? -6.906 -2.912 5.578 1 96.62 91 SER B C 1
ATOM 1682 O O . SER B 1 91 ? -5.73 -3.031 5.23 1 96.62 91 SER B O 1
ATOM 1684 N N . TYR B 1 92 ? -7.422 -1.957 6.398 1 96.94 92 TYR B N 1
ATOM 1685 C CA . TYR B 1 92 ? -6.434 -1.078 7.012 1 96.94 92 TYR B CA 1
ATOM 1686 C C . TYR B 1 92 ? -6.875 -0.657 8.406 1 96.94 92 TYR B C 1
ATOM 1688 O O . TYR B 1 92 ? -8.062 -0.698 8.727 1 96.94 92 TYR B O 1
ATOM 1696 N N . THR B 1 93 ? -5.918 -0.368 9.211 1 96.81 93 THR B N 1
ATOM 1697 C CA . THR B 1 93 ? -6.16 0.195 10.531 1 96.81 93 THR B CA 1
ATOM 1698 C C . THR B 1 93 ? -5.262 1.404 10.781 1 96.81 93 THR B C 1
ATOM 1700 O O . THR B 1 93 ? -4.082 1.393 10.422 1 96.81 93 THR B O 1
ATOM 1703 N N . LEU B 1 94 ? -5.867 2.357 11.391 1 95.69 94 LEU B N 1
ATOM 1704 C CA . LEU B 1 94 ? -5.121 3.535 11.828 1 95.69 94 LEU B CA 1
ATOM 1705 C C . LEU B 1 94 ? -4.949 3.537 13.344 1 95.69 94 LEU B C 1
ATOM 1707 O O . LEU B 1 94 ? -5.926 3.396 14.086 1 95.69 94 LEU B O 1
ATOM 1711 N N . GLU B 1 95 ? -3.779 3.516 13.758 1 93.88 95 GLU B N 1
ATOM 1712 C CA . GLU B 1 95 ? -3.518 3.682 15.188 1 93.88 95 GLU B CA 1
ATOM 1713 C C . GLU B 1 95 ? -3.254 5.145 15.531 1 93.88 95 GLU B C 1
ATOM 1715 O O . GLU B 1 95 ? -2.232 5.707 15.133 1 93.88 95 GLU B O 1
ATOM 1720 N N . HIS B 1 96 ? -4.16 5.664 16.219 1 89.25 96 HIS B N 1
ATOM 1721 C CA . HIS B 1 96 ? -4.109 7.09 16.5 1 89.25 96 HIS B CA 1
ATOM 1722 C C . HIS B 1 96 ? -3.221 7.375 17.719 1 89.25 96 HIS B C 1
ATOM 1724 O O . HIS B 1 96 ? -3.062 6.52 18.594 1 89.25 96 HIS B O 1
ATOM 1730 N N . VAL B 1 97 ? -2.629 8.492 17.703 1 74.44 97 VAL B N 1
ATOM 1731 C CA . VAL B 1 97 ? -1.723 8.953 18.75 1 74.44 97 VAL B CA 1
ATOM 1732 C C . VAL B 1 97 ? -2.484 9.094 20.062 1 74.44 97 VAL B C 1
ATOM 1734 O O . VAL B 1 97 ? -3.459 9.844 20.156 1 74.44 97 VAL B O 1
ATOM 1737 N N . LYS B 1 98 ? -2.463 7.957 20.828 1 68.25 98 LYS B N 1
ATOM 1738 C CA . LYS B 1 98 ? -3.078 8.07 22.156 1 68.25 98 LYS B CA 1
ATOM 1739 C C . LYS B 1 98 ? -2.281 9.008 23.047 1 68.25 98 LYS B C 1
ATOM 1741 O O . LYS B 1 98 ? -1.065 9.141 22.891 1 68.25 98 LYS B O 1
ATOM 1746 N N . MET B 1 99 ? -2.955 9.992 23.797 1 58.94 99 MET B N 1
ATOM 1747 C CA . MET B 1 99 ? -2.363 10.914 24.766 1 58.94 99 MET B CA 1
ATOM 1748 C C . MET B 1 99 ? -1.216 10.25 25.516 1 58.94 99 MET B C 1
ATOM 1750 O O . MET B 1 99 ? -0.163 10.859 25.719 1 58.94 99 MET B O 1
ATOM 1754 N N . GLU B 1 100 ? -1.43 9.164 26.016 1 57.94 100 GLU B N 1
ATOM 1755 C CA . GLU B 1 100 ? -0.445 8.461 26.828 1 57.94 100 GLU B CA 1
ATOM 1756 C C . GLU B 1 100 ? 0.785 8.078 26.016 1 57.94 100 GLU B C 1
ATOM 1758 O O . GLU B 1 100 ? 1.896 8.023 26.547 1 57.94 100 GLU B O 1
ATOM 1763 N N . ASP B 1 101 ? 0.608 7.918 24.797 1 58.81 101 ASP B N 1
ATOM 1764 C CA . ASP B 1 101 ? 1.721 7.461 23.969 1 58.81 101 ASP B CA 1
ATOM 1765 C C . ASP B 1 101 ? 2.689 8.602 23.688 1 58.81 101 ASP B C 1
ATOM 1767 O O . ASP B 1 101 ? 3.893 8.383 23.531 1 58.81 101 ASP B O 1
ATOM 1771 N N . LYS B 1 102 ? 2.1 9.805 23.703 1 60.44 102 LYS B N 1
ATOM 1772 C CA . LYS B 1 102 ? 2.98 10.961 23.578 1 60.44 102 LYS B CA 1
ATOM 1773 C C . LYS B 1 102 ? 3.973 11.023 24.734 1 60.44 102 LYS B C 1
ATOM 1775 O O . LYS B 1 102 ? 5.152 11.32 24.531 1 60.44 102 LYS B O 1
ATOM 1780 N N . ILE B 1 103 ? 3.492 10.68 25.75 1 64.12 103 ILE B N 1
ATOM 1781 C CA . ILE B 1 103 ? 4.344 10.703 26.922 1 64.12 103 ILE B CA 1
ATOM 1782 C C . ILE B 1 103 ? 5.449 9.664 26.781 1 64.12 103 ILE B C 1
ATOM 1784 O O . ILE B 1 103 ? 6.613 9.938 27.094 1 64.12 103 ILE B O 1
ATOM 1788 N N . VAL B 1 104 ? 5.18 8.578 26.297 1 63.25 104 VAL B N 1
ATOM 1789 C CA . VAL B 1 104 ? 6.168 7.508 26.188 1 63.25 104 VAL B CA 1
ATOM 1790 C C . VAL B 1 104 ? 7.148 7.82 25.062 1 63.25 104 VAL B C 1
ATOM 1792 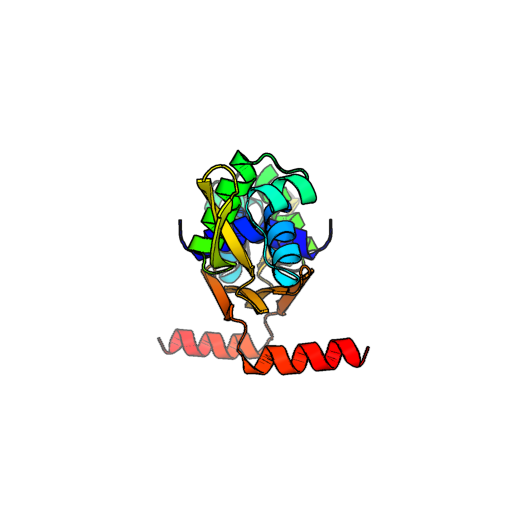O O . VAL B 1 104 ? 8.359 7.609 25.219 1 63.25 104 VAL B O 1
ATOM 1795 N N . ARG B 1 105 ? 6.785 8.273 24.125 1 62.69 105 ARG B N 1
ATOM 1796 C CA . ARG B 1 105 ? 7.672 8.641 23.016 1 62.69 105 ARG B CA 1
ATOM 1797 C C . ARG B 1 105 ? 8.617 9.766 23.438 1 62.69 105 ARG B C 1
ATOM 1799 O O . ARG B 1 105 ? 9.797 9.75 23.078 1 62.69 105 ARG B O 1
ATOM 1806 N N . LEU B 1 106 ? 8.039 10.805 24.109 1 61.88 106 LEU B N 1
ATOM 1807 C CA . LEU B 1 106 ? 8.852 11.883 24.672 1 61.88 106 LEU B CA 1
ATOM 1808 C C . LEU B 1 106 ? 9.922 11.336 25.609 1 61.88 106 LEU B C 1
ATOM 1810 O O . LEU B 1 106 ? 11.062 11.789 25.578 1 61.88 106 LEU B O 1
ATOM 1814 N N . TRP B 1 107 ? 9.609 10.391 26.141 1 65.44 107 TRP B N 1
ATOM 1815 C CA . TRP B 1 107 ? 10.547 9.766 27.078 1 65.44 107 TRP B CA 1
ATOM 1816 C C . TRP B 1 107 ? 11.641 9.016 26.328 1 65.44 107 TRP B C 1
ATOM 1818 O O . TRP B 1 107 ? 12.82 9.117 26.672 1 65.44 107 TRP B O 1
ATOM 1828 N N . GLN B 1 108 ? 11.359 8.375 25.328 1 62.75 108 GLN B N 1
ATOM 1829 C CA . GLN B 1 108 ? 12.328 7.609 24.562 1 62.75 108 GLN B CA 1
ATOM 1830 C C . GLN B 1 108 ? 13.266 8.523 23.781 1 62.75 108 GLN B C 1
ATOM 1832 O O . GLN B 1 108 ? 14.453 8.227 23.625 1 62.75 108 GLN B O 1
ATOM 1837 N N . LYS B 1 109 ? 12.742 9.57 23.359 1 64.19 109 LYS B N 1
ATOM 1838 C CA . LYS B 1 109 ? 13.57 10.562 22.672 1 64.19 109 LYS B CA 1
ATOM 1839 C C . LYS B 1 109 ? 14.594 11.172 23.609 1 64.19 109 LYS B C 1
ATOM 1841 O O . LYS B 1 109 ? 15.734 11.445 23.219 1 64.19 109 LYS B O 1
ATOM 1846 N N . PHE B 1 110 ? 14.164 11.297 24.719 1 63.41 110 PHE B N 1
ATOM 1847 C CA . PHE B 1 110 ? 15.109 11.828 25.703 1 63.41 110 PHE B CA 1
ATOM 1848 C C . PHE B 1 110 ? 16.094 10.75 26.141 1 63.41 110 PHE B C 1
ATOM 1850 O O . PHE B 1 110 ? 17.203 11.055 26.562 1 63.41 110 PHE B O 1
ATOM 1857 N N . SER B 1 111 ? 15.648 9.594 25.938 1 63.94 111 SER B N 1
ATOM 1858 C CA . SER B 1 111 ? 16.531 8.516 26.391 1 63.94 111 SER B CA 1
ATOM 1859 C C . SER B 1 111 ? 17.531 8.141 25.297 1 63.94 111 SER B C 1
ATOM 1861 O O . SER B 1 111 ? 18.547 7.504 25.594 1 63.94 111 SER B O 1
ATOM 1863 N N . ASP B 1 112 ? 17.297 8.367 24.062 1 53.78 112 ASP B N 1
ATOM 1864 C CA . ASP B 1 112 ? 18.312 8.141 23.016 1 53.78 112 ASP B CA 1
ATOM 1865 C C . ASP B 1 112 ? 19.219 9.344 22.875 1 53.78 112 ASP B C 1
ATOM 1867 O O . ASP B 1 112 ? 18.766 10.492 22.922 1 53.78 112 ASP B O 1
#

Secondary structure (DSSP, 8-state):
--HHHHHHHHHH-HHHHHHHHHHHHS-EEHHHHHHHHT--HHHHHHHHHHHHHTTSEEEEEEEE-TTS-EEEEEEE-EEEEEEEEETTEEEEEEEE--HHHHHHHHHHHHH-/--HHHHHHHHHH-HHHHHHHHHHHHS-EEHHHHHHHHT--HHHHHHHHHHHHHTTSEEEEEEEE-TTS-EEEEEEE-EEEEEEEEETTEEEEEEEE--HHHHHHHHHHHHH-